Protein AF-A0A1I5A877-F1 (afdb_monomer_lite)

Secondary structure (DSSP, 8-state):
-PPP--EEEEEEEEEEE--BGGGTTTHHHHHHHHHHHHHHT-STT--EEEEEETTTTT---TTSPPPP---EEHHHHHHHS-SSPPPBSS--HHHHHHHHHHHHHHHHHHS-GGGSEEEEEEEEEE-TTSS--HHHHHHHHHHHHHH--EEEEEEE---PPPTHHHHHHH--PPP-----------------------------------PPPPPPPPPP------------------------TT---HHHHHT--GGGEEEEPSSHHHHHHHHHHHHHHHHHHHHSPTTPPPP---HHHHHHH-----S-HHHHHHHHT--

Organism: Pseudonocardia ammonioxydans (NCBI:txid260086)

Radius of gyration: 27.0 Å; chains: 1; bounding box: 81×70×63 Å

pLDDT: mean 75.18, std 24.3, range [30.06, 98.44]

Foldseek 3Di:
DDPQQEAPLAEEEEEEAEQAPLCQQQQVLLLVLVLVLLVLQDDRNRYFYFYHYQCQQPPQDPVRHGDASDTDGSVVVSVPRDPGRHHDHDRALQNRLLSSLVRVVVVQVPDDSHHHGLAYEYEREHALLDDQNVVLLVSVVCCCVVPVYHYAYAHEDSPDPPVQVVVVVVPPPDDDDDDDDDDDDDDDDDDDDDDDDDDDDDDDDDDDDDDDDDDDDDDDDDDDDDDDDDDDDDDDDDDPVDDPPDPPDSCVSSVHDPLRYAYAANDSQLSSLLSVQVSVQVVQSSVDHRPDDGGGRDPVSNVSNNDYDPDDVVVVVVVVPDD

Structure (mmCIF, N/CA/C/O backbone):
data_AF-A0A1I5A877-F1
#
_entry.id   AF-A0A1I5A877-F1
#
loop_
_atom_site.group_PDB
_atom_site.id
_atom_site.type_symbol
_atom_site.label_atom_id
_atom_site.label_alt_id
_atom_site.label_comp_id
_atom_site.label_asym_id
_atom_site.label_entity_id
_atom_site.label_seq_id
_atom_site.pdbx_PDB_ins_code
_atom_site.Cartn_x
_atom_site.Cartn_y
_atom_site.Cartn_z
_atom_site.occupancy
_atom_site.B_iso_or_equiv
_atom_site.auth_seq_id
_atom_site.auth_comp_id
_atom_site.auth_asym_id
_atom_site.auth_atom_id
_atom_site.pdbx_PDB_model_num
ATOM 1 N N . MET A 1 1 ? -6.669 -6.722 31.819 1.00 50.94 1 MET A N 1
ATOM 2 C CA . MET A 1 1 ? -6.408 -5.760 30.731 1.00 50.94 1 MET A CA 1
ATOM 3 C C . MET A 1 1 ? -7.739 -5.559 30.026 1.00 50.94 1 MET A C 1
ATOM 5 O O . MET A 1 1 ? -8.263 -6.531 29.503 1.00 50.94 1 MET A O 1
ATOM 9 N N . MET A 1 2 ? -8.370 -4.392 30.182 1.00 38.09 2 MET A N 1
ATOM 10 C CA . MET A 1 2 ? -9.649 -4.096 29.517 1.00 38.09 2 MET A CA 1
ATOM 11 C C . MET A 1 2 ? -9.409 -4.027 27.999 1.00 38.09 2 MET A C 1
ATOM 13 O O . MET A 1 2 ? -8.355 -3.518 27.607 1.00 38.09 2 MET A O 1
ATOM 17 N N . PRO A 1 3 ? -10.316 -4.549 27.155 1.00 56.97 3 PRO A N 1
ATOM 18 C CA . PRO A 1 3 ? -10.181 -4.426 25.707 1.00 56.97 3 PRO A CA 1
ATOM 19 C C . PRO A 1 3 ? -10.170 -2.938 25.334 1.00 56.97 3 PRO A C 1
ATOM 21 O O . PRO A 1 3 ? -11.034 -2.184 25.783 1.00 56.97 3 PRO A O 1
ATOM 24 N N . ARG A 1 4 ? -9.162 -2.504 24.565 1.00 71.31 4 ARG A N 1
ATOM 25 C CA . ARG A 1 4 ? -9.147 -1.167 23.957 1.00 71.31 4 ARG A CA 1
ATOM 26 C C . ARG A 1 4 ? -10.375 -1.075 23.055 1.00 71.31 4 ARG A C 1
ATOM 28 O O . ARG A 1 4 ? -10.535 -1.906 22.166 1.00 71.31 4 ARG A O 1
ATOM 35 N N . VAL A 1 5 ? -11.273 -0.142 23.350 1.00 69.88 5 VAL A N 1
ATOM 36 C CA . VAL A 1 5 ? -12.500 0.042 22.571 1.00 69.88 5 VAL A CA 1
ATOM 37 C C . VAL A 1 5 ? -12.133 0.909 21.378 1.00 69.88 5 VAL A C 1
ATOM 39 O O . VAL A 1 5 ? -12.073 2.121 21.518 1.00 69.88 5 VAL A O 1
ATOM 42 N N . THR A 1 6 ? -11.822 0.276 20.254 1.00 86.81 6 THR A N 1
ATOM 43 C CA . THR A 1 6 ? -11.705 0.906 18.932 1.00 86.81 6 THR A CA 1
ATOM 44 C C . THR A 1 6 ? -13.078 0.962 18.258 1.00 86.81 6 THR A C 1
ATOM 46 O O . THR A 1 6 ? -14.018 0.307 18.718 1.00 86.81 6 THR A O 1
ATOM 49 N N . SER A 1 7 ? -13.215 1.731 17.175 1.00 89.19 7 SER A N 1
ATOM 50 C CA . SER A 1 7 ? -14.464 1.826 16.412 1.00 89.19 7 SER A CA 1
ATOM 51 C C . SER A 1 7 ? -14.707 0.532 15.616 1.00 89.19 7 SER A C 1
ATOM 53 O O . SER A 1 7 ? -13.987 0.277 14.642 1.00 89.19 7 SER A O 1
ATOM 55 N N . PRO A 1 8 ? -15.687 -0.316 15.988 1.00 88.94 8 PRO A N 1
ATOM 56 C CA . PRO A 1 8 ? -15.830 -1.641 15.391 1.00 88.94 8 PRO A CA 1
ATOM 57 C C . PRO A 1 8 ? -16.184 -1.575 13.902 1.00 88.94 8 PRO A C 1
ATOM 59 O O . PRO A 1 8 ? -17.022 -0.778 13.479 1.00 88.94 8 PRO A O 1
ATOM 62 N N . GLY A 1 9 ? -15.581 -2.449 13.103 1.00 90.75 9 GLY A N 1
ATOM 63 C CA . GLY A 1 9 ? -15.793 -2.552 11.662 1.00 90.75 9 GLY A CA 1
ATOM 64 C C . GLY A 1 9 ? -15.125 -1.451 10.835 1.00 90.75 9 GLY A C 1
ATOM 65 O O . GLY A 1 9 ? -15.372 -1.375 9.630 1.00 90.75 9 GLY A O 1
ATOM 66 N N . THR A 1 10 ? -14.297 -0.599 11.447 1.00 95.00 10 THR A N 1
ATOM 67 C CA . THR A 1 10 ? -13.565 0.460 10.739 1.00 95.00 10 THR A CA 1
ATOM 68 C C . THR A 1 10 ? -12.122 0.055 10.455 1.00 95.00 10 THR A C 1
ATOM 70 O O . THR A 1 10 ? -11.466 -0.625 11.246 1.00 95.00 10 THR A O 1
ATOM 73 N N . ALA A 1 11 ? -11.608 0.486 9.305 1.00 96.69 11 ALA A N 1
ATOM 74 C CA . ALA A 1 11 ? -10.240 0.211 8.894 1.00 96.69 11 ALA A CA 1
ATOM 75 C C . ALA A 1 11 ? -9.568 1.470 8.343 1.00 96.69 11 ALA A C 1
ATOM 77 O O . ALA A 1 11 ? -10.216 2.314 7.726 1.00 96.69 11 ALA A O 1
ATOM 78 N N . LEU A 1 12 ? -8.255 1.554 8.522 1.00 97.56 12 LEU A N 1
ATOM 79 C CA . LEU A 1 12 ? -7.389 2.543 7.898 1.00 97.56 12 LEU A CA 1
ATOM 80 C C . LEU A 1 12 ? -6.427 1.834 6.943 1.00 97.56 12 LEU A C 1
ATOM 82 O O . LEU A 1 12 ? -5.715 0.911 7.340 1.00 97.56 12 LEU A O 1
ATOM 86 N N . LEU A 1 13 ? -6.385 2.287 5.693 1.00 98.12 13 LEU A N 1
ATOM 87 C CA . LEU A 1 13 ? -5.410 1.881 4.688 1.00 98.12 13 LEU A CA 1
ATOM 88 C C . LEU A 1 13 ? -4.407 3.018 4.465 1.00 98.12 13 LEU A C 1
ATOM 90 O O . LEU A 1 13 ? -4.713 4.029 3.832 1.00 98.12 13 LEU A O 1
ATOM 94 N N . ALA A 1 14 ? -3.186 2.837 4.951 1.00 97.75 14 ALA A N 1
ATOM 95 C CA . ALA A 1 14 ? -2.080 3.752 4.711 1.00 97.75 14 ALA A CA 1
ATOM 96 C C . ALA A 1 14 ? -1.202 3.215 3.576 1.00 97.75 14 ALA A C 1
ATOM 98 O O . ALA A 1 14 ? -0.729 2.086 3.634 1.00 97.75 14 ALA A O 1
ATOM 99 N N . VAL A 1 15 ? -0.955 4.010 2.538 1.00 97.31 15 VAL A N 1
ATOM 100 C CA . VAL A 1 15 ? -0.178 3.590 1.366 1.00 97.31 15 VAL A CA 1
ATOM 101 C C . VAL A 1 15 ? 1.017 4.506 1.170 1.00 97.31 15 VAL A C 1
ATOM 103 O O . VAL A 1 15 ? 0.855 5.711 0.977 1.00 97.31 15 VAL A O 1
ATOM 106 N N . HIS A 1 16 ? 2.218 3.930 1.136 1.00 95.56 16 HIS A N 1
ATOM 107 C CA . HIS A 1 16 ? 3.399 4.604 0.617 1.00 95.56 16 HIS A CA 1
ATOM 108 C C . HIS A 1 16 ? 3.703 4.106 -0.792 1.00 95.56 16 HIS A C 1
ATOM 110 O O . HIS A 1 16 ? 3.947 2.917 -0.996 1.00 95.56 16 HIS A O 1
ATOM 116 N N . LEU A 1 17 ? 3.741 5.029 -1.753 1.00 94.75 17 LEU A N 1
ATOM 117 C CA . LEU A 1 17 ? 4.164 4.748 -3.116 1.00 94.75 17 LEU A CA 1
ATOM 118 C C . LEU A 1 17 ? 5.505 5.421 -3.419 1.00 94.75 17 LEU A C 1
ATOM 120 O O . LEU A 1 17 ? 5.575 6.647 -3.573 1.00 94.75 17 LEU A O 1
ATOM 124 N N . ASP A 1 18 ? 6.546 4.603 -3.563 1.00 92.50 18 ASP A N 1
ATOM 125 C CA . ASP A 1 18 ? 7.875 5.036 -3.970 1.00 92.50 18 ASP A CA 1
ATOM 126 C C . ASP A 1 18 ? 7.837 5.607 -5.397 1.00 92.50 18 ASP A C 1
ATOM 128 O O . ASP A 1 18 ? 7.249 5.056 -6.334 1.00 92.50 18 ASP A O 1
ATOM 132 N N . ARG A 1 19 ? 8.473 6.767 -5.550 1.00 91.31 19 ARG A N 1
ATOM 133 C CA . ARG A 1 19 ? 8.590 7.507 -6.808 1.00 91.31 19 ARG A CA 1
ATOM 134 C C . ARG A 1 19 ? 10.040 7.708 -7.222 1.00 91.31 19 ARG A C 1
ATOM 136 O O . ARG A 1 19 ? 10.307 8.580 -8.052 1.00 91.31 19 ARG A O 1
ATOM 143 N N . SER A 1 20 ? 10.954 6.926 -6.664 1.00 89.19 20 SER A N 1
ATOM 144 C CA . SER A 1 20 ? 12.370 6.951 -6.989 1.00 8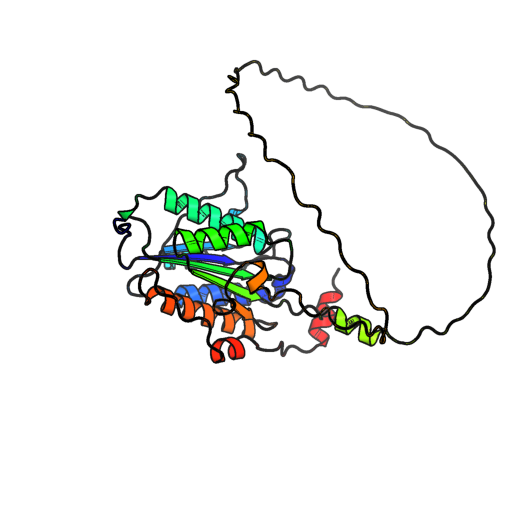9.19 20 SER A CA 1
ATOM 145 C C . SER A 1 20 ? 12.601 6.912 -8.501 1.00 89.19 20 SER A C 1
ATOM 147 O O . SER A 1 20 ? 11.848 6.320 -9.288 1.00 89.19 20 SER A O 1
ATOM 149 N N . SER A 1 21 ? 13.659 7.585 -8.947 1.00 88.44 21 SER A N 1
ATOM 150 C CA . SER A 1 21 ? 14.006 7.673 -10.367 1.00 88.44 21 SER A CA 1
ATOM 151 C C . SER A 1 21 ? 14.266 6.310 -11.019 1.00 88.44 21 SER A C 1
ATOM 153 O O . SER A 1 21 ? 14.017 6.165 -12.220 1.00 88.44 21 SER A O 1
ATOM 155 N N . MET A 1 22 ? 14.632 5.295 -10.233 1.00 86.62 22 MET A N 1
ATOM 156 C CA . MET A 1 22 ? 14.772 3.901 -10.669 1.00 86.62 22 MET A CA 1
ATOM 157 C C . MET A 1 22 ? 13.435 3.288 -11.118 1.00 86.62 22 MET A C 1
ATOM 159 O O . MET A 1 22 ? 13.383 2.550 -12.104 1.00 86.62 22 MET A O 1
ATOM 163 N N . LEU A 1 23 ? 12.326 3.678 -10.484 1.00 91.56 23 LEU A N 1
ATOM 164 C CA . LEU A 1 23 ? 10.975 3.222 -10.822 1.00 91.56 23 LEU A CA 1
ATOM 165 C C . LEU A 1 23 ? 10.328 4.025 -11.954 1.00 91.56 23 LEU A C 1
ATOM 167 O O . LEU A 1 23 ? 9.213 3.702 -12.371 1.00 91.56 23 LEU A O 1
ATOM 171 N N . ARG A 1 24 ? 11.007 5.041 -12.514 1.00 91.81 24 ARG A N 1
ATOM 172 C CA . ARG A 1 24 ? 10.475 5.920 -13.576 1.00 91.81 24 ARG A CA 1
ATOM 173 C C . ARG A 1 24 ? 9.736 5.170 -14.696 1.00 91.81 24 ARG A C 1
ATOM 175 O O . ARG A 1 24 ? 8.661 5.630 -15.086 1.00 91.81 24 ARG A O 1
ATOM 182 N N . PRO A 1 25 ? 10.233 4.033 -15.225 1.00 91.75 25 PRO A N 1
ATOM 183 C CA . PRO A 1 25 ? 9.530 3.315 -16.285 1.00 91.75 25 PRO A CA 1
ATOM 184 C C . PRO A 1 25 ? 8.258 2.585 -15.847 1.00 91.75 25 PRO A C 1
ATOM 186 O O . PRO A 1 25 ? 7.486 2.171 -16.711 1.00 91.75 25 PRO A O 1
ATOM 189 N N . LEU A 1 26 ? 8.087 2.373 -14.543 1.00 94.19 26 LEU A N 1
ATOM 190 C CA . LEU A 1 26 ? 6.989 1.635 -13.924 1.00 94.19 26 LEU A CA 1
ATOM 191 C C . LEU A 1 26 ? 5.948 2.565 -13.291 1.00 94.19 26 LEU A C 1
ATOM 193 O O . LEU A 1 26 ? 4.826 2.130 -13.060 1.00 94.19 26 LEU A O 1
ATOM 197 N N . LEU A 1 27 ? 6.262 3.853 -13.099 1.00 94.31 27 LEU A N 1
ATOM 198 C CA . LEU A 1 27 ? 5.345 4.849 -12.529 1.00 94.31 27 LEU A CA 1
ATOM 199 C C . LEU A 1 27 ? 3.936 4.864 -13.156 1.00 94.31 27 LEU A C 1
ATOM 201 O O . LEU A 1 27 ? 2.973 4.978 -12.398 1.00 94.31 27 LEU A O 1
ATOM 205 N N . PRO A 1 28 ? 3.744 4.730 -14.488 1.00 96.06 28 PRO A N 1
ATOM 206 C CA . PRO A 1 28 ? 2.395 4.652 -15.048 1.00 96.06 28 PRO A CA 1
ATOM 207 C C . PRO A 1 28 ? 1.607 3.429 -14.562 1.00 96.06 28 PRO A C 1
ATOM 209 O O . PRO A 1 28 ? 0.419 3.561 -14.275 1.00 96.06 28 PRO A O 1
ATOM 212 N N . ALA A 1 29 ? 2.267 2.270 -14.450 1.00 96.62 29 ALA A N 1
ATOM 213 C CA . ALA A 1 29 ? 1.657 1.027 -13.982 1.00 96.62 29 ALA A CA 1
ATOM 214 C C . ALA A 1 29 ? 1.383 1.072 -12.477 1.00 96.62 29 ALA A C 1
ATOM 216 O O . ALA A 1 29 ? 0.294 0.716 -12.052 1.00 96.62 29 ALA A O 1
ATOM 217 N N . LEU A 1 30 ? 2.323 1.604 -11.691 1.00 96.62 30 LEU A N 1
ATOM 218 C CA . LEU A 1 30 ? 2.154 1.837 -10.257 1.00 96.62 30 LEU A CA 1
ATOM 219 C C . LEU A 1 30 ? 0.956 2.747 -9.962 1.00 96.62 30 LEU A C 1
ATOM 221 O O . LEU A 1 30 ? 0.120 2.429 -9.124 1.00 96.62 30 LEU A O 1
ATOM 225 N N . ARG A 1 31 ? 0.833 3.861 -10.698 1.00 96.75 31 ARG A N 1
ATOM 226 C CA . ARG A 1 31 ? -0.312 4.772 -10.578 1.00 96.75 31 ARG A CA 1
ATOM 227 C C . ARG A 1 31 ? -1.629 4.075 -10.918 1.00 96.75 31 ARG A C 1
ATOM 229 O O . ARG A 1 31 ? -2.612 4.289 -10.222 1.00 96.75 31 ARG A O 1
ATOM 236 N N . ALA A 1 32 ? -1.658 3.322 -12.021 1.00 97.81 32 ALA A N 1
ATOM 237 C CA . ALA A 1 32 ? -2.855 2.615 -12.467 1.00 97.81 32 ALA A CA 1
ATOM 238 C C . ALA A 1 32 ? -3.263 1.533 -11.458 1.00 97.81 32 ALA A C 1
ATOM 240 O O . ALA A 1 32 ? -4.386 1.562 -10.983 1.00 97.81 32 ALA A O 1
ATOM 241 N N . GLY A 1 33 ? -2.330 0.683 -11.030 1.00 98.00 33 GLY A N 1
ATOM 242 C CA . GLY A 1 33 ? -2.617 -0.360 -10.049 1.00 98.00 33 GLY A CA 1
ATOM 243 C C . GLY A 1 33 ? -3.027 0.191 -8.681 1.00 98.00 33 GLY A C 1
ATOM 244 O O . GLY A 1 33 ? -3.904 -0.381 -8.053 1.00 98.00 33 GLY A O 1
ATOM 245 N N . LEU A 1 34 ? -2.471 1.324 -8.227 1.00 97.81 34 LEU A N 1
ATOM 246 C CA . LEU A 1 34 ? -2.954 1.980 -7.004 1.00 97.81 34 LEU A CA 1
ATOM 247 C C . LEU A 1 34 ? -4.378 2.521 -7.184 1.00 97.81 34 LEU A C 1
ATOM 249 O O . LEU A 1 34 ? -5.198 2.432 -6.279 1.00 97.81 34 LEU A O 1
ATOM 253 N N . ALA A 1 35 ? -4.672 3.093 -8.351 1.00 97.62 35 ALA A N 1
ATOM 254 C CA . ALA A 1 35 ? -6.010 3.556 -8.685 1.00 97.62 35 ALA A CA 1
ATOM 255 C C . ALA A 1 35 ? -7.039 2.414 -8.710 1.00 97.62 35 ALA A C 1
ATOM 257 O O . ALA A 1 35 ? -8.154 2.635 -8.243 1.00 97.62 35 ALA A O 1
ATOM 258 N N . ASP A 1 36 ? -6.661 1.248 -9.233 1.00 98.31 36 ASP A N 1
ATOM 259 C CA . ASP A 1 36 ? -7.506 0.053 -9.295 1.00 98.31 36 ASP A CA 1
ATOM 260 C C . ASP A 1 36 ? -7.674 -0.565 -7.898 1.00 98.31 36 ASP A C 1
ATOM 262 O O . ASP A 1 36 ? -8.797 -0.808 -7.476 1.00 98.31 36 ASP A O 1
ATOM 266 N N . LEU A 1 37 ? -6.589 -0.676 -7.118 1.00 98.06 37 LEU A N 1
ATOM 267 C CA . LEU A 1 37 ? -6.637 -1.112 -5.718 1.00 98.06 37 LEU A CA 1
ATOM 268 C C . LEU A 1 37 ? -7.604 -0.250 -4.908 1.00 98.06 37 LEU A C 1
ATOM 270 O O . LEU A 1 37 ? -8.453 -0.777 -4.202 1.00 98.06 37 LEU A O 1
ATOM 274 N N . LEU A 1 38 ? -7.507 1.080 -5.013 1.00 97.81 38 LEU A N 1
ATOM 275 C CA . LEU A 1 38 ? -8.443 1.972 -4.330 1.00 97.81 38 LEU A CA 1
ATOM 276 C C . LEU A 1 38 ? -9.878 1.802 -4.833 1.00 97.81 38 LEU A C 1
ATOM 278 O O . LEU A 1 38 ? -10.792 2.101 -4.082 1.00 97.81 38 LEU A O 1
ATOM 282 N N . GLU A 1 39 ? -10.120 1.365 -6.064 1.00 97.81 39 GLU A N 1
ATOM 283 C CA . GLU A 1 39 ? -11.482 1.090 -6.530 1.00 97.81 39 GLU A CA 1
ATOM 284 C C . GLU A 1 39 ? -12.034 -0.208 -5.936 1.00 97.81 39 GLU A C 1
ATOM 286 O O . GLU A 1 39 ? -13.145 -0.217 -5.408 1.00 97.81 39 GLU A O 1
ATOM 291 N N . ASP A 1 40 ? -11.215 -1.255 -5.897 1.00 97.56 40 ASP A N 1
ATOM 292 C CA . ASP A 1 40 ? -11.560 -2.556 -5.318 1.00 97.56 40 ASP A CA 1
ATOM 293 C C . ASP A 1 40 ? -11.874 -2.494 -3.815 1.00 97.56 40 ASP A C 1
ATOM 295 O O . ASP A 1 40 ? -12.575 -3.357 -3.287 1.00 97.56 40 ASP A O 1
ATOM 299 N N . GLN A 1 41 ? -11.369 -1.481 -3.101 1.00 97.44 41 GLN A N 1
ATOM 300 C CA . GLN A 1 41 ? -11.640 -1.306 -1.670 1.00 97.44 41 GLN A CA 1
ATOM 301 C C . GLN A 1 41 ? -13.000 -0.658 -1.354 1.00 97.44 41 GLN A C 1
ATOM 303 O O . GLN A 1 41 ? -13.291 -0.410 -0.180 1.00 97.44 41 GLN A O 1
ATOM 308 N N . ALA A 1 42 ? -13.847 -0.402 -2.354 1.00 96.31 42 ALA A N 1
ATOM 309 C CA . ALA A 1 42 ? -15.212 0.074 -2.143 1.00 96.31 42 ALA A CA 1
ATOM 310 C C . ALA A 1 42 ? -16.113 -0.982 -1.465 1.00 96.31 42 ALA A C 1
ATOM 312 O O . ALA A 1 42 ? -15.910 -2.187 -1.603 1.00 96.31 42 ALA A O 1
ATOM 313 N N . GLY A 1 43 ? -17.149 -0.527 -0.752 1.00 92.56 43 GLY A N 1
ATOM 314 C CA . GLY A 1 43 ? -18.178 -1.391 -0.162 1.00 92.56 43 GLY A CA 1
ATOM 315 C C . GLY A 1 43 ? -18.364 -1.195 1.347 1.00 92.56 43 GLY A C 1
ATOM 316 O O . GLY A 1 43 ? -17.879 -0.214 1.909 1.00 92.56 43 GLY A O 1
ATOM 317 N N . PRO A 1 44 ? -19.090 -2.105 2.023 1.00 89.56 44 PRO A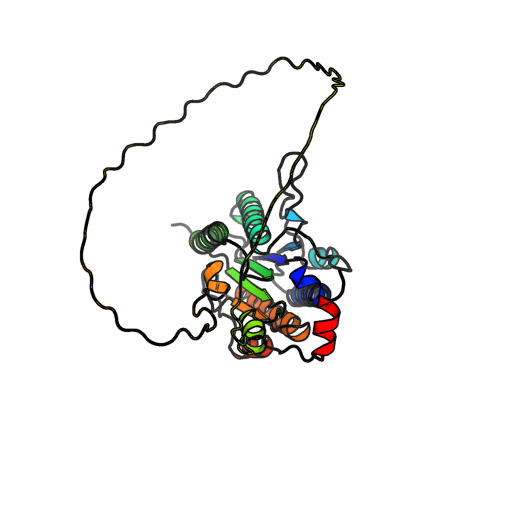 N 1
ATOM 318 C CA . PRO A 1 44 ? -19.303 -2.032 3.467 1.00 89.56 44 PRO A CA 1
ATOM 319 C C . PRO A 1 44 ? -17.979 -1.962 4.238 1.00 89.56 44 PRO A C 1
ATOM 321 O O . PRO A 1 44 ? -17.046 -2.711 3.946 1.00 89.56 44 PRO A O 1
ATOM 324 N N . GLY A 1 45 ? -17.899 -1.051 5.211 1.00 89.69 45 GLY A N 1
ATOM 325 C CA . GLY A 1 45 ? -16.679 -0.820 5.992 1.00 89.69 45 GLY A CA 1
ATOM 326 C C . GLY A 1 45 ? -15.518 -0.261 5.164 1.00 89.69 45 GLY A C 1
ATOM 327 O O . GLY A 1 45 ? -14.376 -0.656 5.400 1.00 89.69 45 GLY A O 1
ATOM 328 N N . GLU A 1 46 ? -15.807 0.548 4.132 1.00 94.88 46 GLU A N 1
ATOM 329 C CA . GLU A 1 46 ? -14.815 1.252 3.301 1.00 94.88 46 GLU A CA 1
ATOM 330 C C . GLU A 1 46 ? -13.736 1.887 4.191 1.00 94.88 46 GLU A C 1
ATOM 332 O O . GLU A 1 46 ? -14.081 2.589 5.146 1.00 94.88 46 GLU A O 1
ATOM 337 N N . PRO A 1 47 ? -12.443 1.625 3.927 1.00 97.00 47 PRO A N 1
ATOM 338 C CA . PRO A 1 47 ? -11.397 2.119 4.798 1.00 97.00 47 PRO A CA 1
ATOM 339 C C . PRO A 1 47 ? -11.230 3.630 4.629 1.00 97.00 47 PRO A C 1
ATOM 341 O O . PRO A 1 47 ? -11.351 4.170 3.523 1.00 97.00 47 PRO A O 1
ATOM 344 N N . GLU A 1 48 ? -10.860 4.304 5.714 1.00 97.69 48 GLU A N 1
ATOM 345 C CA . GLU A 1 48 ? -10.181 5.589 5.595 1.00 97.69 48 GLU A CA 1
ATOM 346 C C . GLU A 1 48 ? -8.840 5.364 4.892 1.00 97.69 48 GLU A C 1
ATOM 348 O O . GLU A 1 48 ? -8.204 4.319 5.053 1.00 97.69 48 GLU A O 1
ATOM 353 N N . VAL A 1 49 ? -8.400 6.325 4.086 1.00 97.56 49 VAL A N 1
ATOM 354 C CA . VAL A 1 49 ? -7.198 6.174 3.268 1.00 97.56 49 VAL A CA 1
ATOM 355 C C . VAL A 1 49 ? -6.238 7.326 3.502 1.00 97.56 49 VAL A C 1
ATOM 357 O O . VAL A 1 49 ? -6.614 8.494 3.422 1.00 97.56 49 VAL A O 1
ATOM 360 N N . VAL A 1 50 ? -4.970 6.979 3.697 1.00 96.25 50 VAL A N 1
ATOM 361 C CA . VAL A 1 50 ? -3.832 7.898 3.613 1.00 96.25 50 VAL A CA 1
ATOM 362 C C . VAL A 1 50 ? -2.967 7.449 2.443 1.00 96.25 50 VAL A C 1
ATOM 364 O O . VAL A 1 50 ? -2.523 6.306 2.408 1.00 96.25 50 VAL A O 1
ATOM 367 N N . VAL A 1 51 ? -2.692 8.337 1.485 1.00 94.50 51 VAL A N 1
ATOM 368 C CA . VAL A 1 51 ? -1.762 8.054 0.380 1.00 94.50 51 VAL A CA 1
ATOM 369 C C . VAL A 1 51 ? -0.592 9.023 0.435 1.00 94.50 51 VAL A C 1
ATOM 371 O O . VAL A 1 51 ? -0.775 10.235 0.367 1.00 94.50 51 VAL A O 1
ATOM 374 N N . ALA A 1 52 ? 0.619 8.480 0.486 1.00 92.00 52 ALA A N 1
ATOM 375 C CA . ALA A 1 52 ? 1.863 9.229 0.456 1.00 92.00 52 ALA A CA 1
ATOM 376 C C . ALA A 1 52 ? 2.683 8.835 -0.773 1.00 92.00 52 ALA A C 1
ATOM 378 O O . ALA A 1 52 ? 3.196 7.718 -0.847 1.00 92.00 52 ALA A O 1
ATOM 379 N N . THR A 1 53 ? 2.854 9.745 -1.738 1.00 86.25 53 THR A N 1
ATOM 380 C CA . THR A 1 53 ? 3.647 9.460 -2.941 1.00 86.25 53 THR A CA 1
ATOM 381 C C . THR A 1 53 ? 4.995 10.181 -2.895 1.00 86.25 53 THR A C 1
ATOM 383 O O . THR A 1 53 ? 5.149 11.299 -3.382 1.00 86.25 53 THR A O 1
ATOM 386 N N . GLY A 1 54 ? 6.005 9.540 -2.303 1.00 68.38 54 GLY A N 1
ATOM 387 C CA . GLY A 1 54 ? 7.396 10.009 -2.265 1.00 68.38 54 GLY A CA 1
ATOM 388 C C . GLY A 1 54 ? 7.643 11.300 -1.476 1.00 68.38 54 GLY A C 1
ATOM 389 O O . GLY A 1 54 ? 8.375 11.244 -0.502 1.00 68.38 54 GLY A O 1
ATOM 390 N N . ASN A 1 55 ? 7.051 12.437 -1.877 1.00 63.34 55 ASN A N 1
ATOM 391 C CA . ASN A 1 55 ? 7.266 13.749 -1.265 1.00 63.34 55 ASN A CA 1
ATOM 392 C C . ASN A 1 55 ? 6.057 14.423 -0.610 1.00 63.34 55 ASN A C 1
ATOM 394 O O . ASN A 1 55 ? 6.215 15.478 0.009 1.00 63.34 55 ASN A O 1
ATOM 398 N N . ASP A 1 56 ? 4.871 13.834 -0.716 1.00 65.94 56 ASP A N 1
ATOM 399 C CA . ASP A 1 56 ? 3.643 14.479 -0.233 1.00 65.94 56 ASP A CA 1
ATOM 400 C C . ASP A 1 56 ? 3.629 14.608 1.300 1.00 65.94 56 ASP A C 1
ATOM 402 O O . ASP A 1 56 ? 3.159 15.610 1.823 1.00 65.94 56 ASP A O 1
ATOM 406 N N . LEU A 1 57 ? 4.264 13.661 2.000 1.00 58.12 57 LEU A N 1
ATOM 407 C CA . LEU A 1 57 ? 4.561 13.737 3.437 1.00 58.12 57 LEU A CA 1
ATOM 408 C C . LEU A 1 57 ? 5.990 14.227 3.732 1.00 58.12 57 LEU A C 1
ATOM 410 O O . LEU A 1 57 ? 6.405 14.255 4.888 1.00 58.12 57 LEU A O 1
ATOM 414 N N . THR A 1 58 ? 6.793 14.559 2.708 1.00 46.69 58 THR A N 1
ATOM 415 C CA . THR A 1 58 ? 8.232 14.825 2.905 1.00 46.69 58 THR A CA 1
ATOM 416 C C . THR A 1 58 ? 8.682 16.252 2.723 1.00 46.69 58 THR A C 1
ATOM 418 O O . THR A 1 58 ? 9.797 16.575 3.147 1.00 46.69 58 THR A O 1
ATOM 421 N N . ARG A 1 59 ? 7.836 17.122 2.164 1.00 53.09 59 ARG A N 1
ATOM 422 C CA . ARG A 1 59 ? 8.069 18.555 2.297 1.00 53.09 59 ARG A CA 1
ATOM 423 C C . ARG A 1 59 ? 7.929 18.891 3.768 1.00 53.09 59 ARG A C 1
ATOM 425 O O . ARG A 1 59 ? 6.822 19.127 4.232 1.00 53.09 59 ARG A O 1
ATOM 432 N N . SER A 1 60 ? 9.049 18.887 4.488 1.00 49.16 60 SER A N 1
ATOM 433 C CA . SER A 1 60 ? 9.120 19.626 5.734 1.00 49.16 60 SER A CA 1
ATOM 434 C C . SER A 1 60 ? 8.595 21.018 5.422 1.00 49.16 60 SER A C 1
ATOM 436 O O . SER A 1 60 ? 9.088 21.690 4.508 1.00 49.16 60 SER A O 1
ATOM 438 N N . LEU A 1 61 ? 7.540 21.403 6.125 1.00 57.94 61 LEU A N 1
ATOM 439 C CA . LEU A 1 61 ? 7.133 22.786 6.213 1.00 57.94 61 LEU A CA 1
ATOM 440 C C . LEU A 1 61 ? 8.341 23.586 6.721 1.00 57.94 61 LEU A C 1
ATOM 442 O O . LEU A 1 61 ? 9.327 23.034 7.218 1.00 57.94 61 LEU A O 1
ATOM 446 N N . SER A 1 62 ? 8.320 24.902 6.546 1.00 58.25 62 SER A N 1
ATOM 447 C CA . SER A 1 62 ? 9.454 25.761 6.914 1.00 58.25 62 SER A CA 1
ATOM 448 C C . SER A 1 62 ? 9.868 25.653 8.390 1.00 58.25 62 SER A C 1
ATOM 450 O O . SER A 1 62 ? 10.970 26.059 8.738 1.00 58.25 62 SER A O 1
ATOM 452 N N . ASP A 1 63 ? 9.002 25.104 9.242 1.00 67.06 63 ASP A N 1
ATOM 453 C CA . ASP A 1 63 ? 9.225 24.826 10.664 1.00 67.06 63 ASP A CA 1
ATOM 454 C C . ASP A 1 63 ? 9.782 23.413 10.952 1.00 67.06 63 ASP A C 1
ATOM 456 O O . ASP A 1 63 ? 9.974 23.049 12.108 1.00 67.06 63 ASP A O 1
ATOM 460 N N . GLY A 1 64 ? 10.052 22.612 9.917 1.00 59.69 64 GLY A N 1
ATOM 461 C CA . GLY A 1 64 ? 10.535 21.237 10.032 1.00 59.69 64 GLY A CA 1
ATOM 462 C C . GLY A 1 64 ? 9.433 20.182 10.154 1.00 59.69 64 GLY A C 1
ATOM 463 O O . GLY A 1 64 ? 9.731 19.004 9.952 1.00 59.69 64 GLY A O 1
ATOM 464 N N . SER A 1 65 ? 8.180 20.578 10.404 1.00 60.38 65 SER A N 1
ATOM 465 C CA . SER A 1 65 ? 7.046 19.658 10.537 1.00 60.38 65 SER A CA 1
ATOM 466 C C . SER A 1 65 ? 6.654 19.038 9.195 1.00 60.38 65 SER A C 1
ATOM 468 O O . SER A 1 65 ? 6.935 19.580 8.126 1.00 60.38 65 SER A O 1
ATOM 470 N N . HIS A 1 66 ? 6.024 17.869 9.226 1.00 57.75 66 HIS A N 1
ATOM 471 C CA . HIS A 1 66 ? 5.522 17.203 8.027 1.00 57.75 66 HIS A CA 1
ATOM 472 C C . HIS A 1 66 ? 4.021 17.468 7.866 1.00 57.75 66 HIS A C 1
ATOM 474 O O . HIS A 1 66 ? 3.331 17.647 8.870 1.00 57.75 66 HIS A O 1
ATOM 480 N N . PRO A 1 67 ? 3.486 17.493 6.630 1.00 68.06 67 PRO A N 1
ATOM 481 C CA . PRO A 1 67 ? 2.048 17.547 6.425 1.00 68.06 67 PRO A CA 1
ATOM 482 C C . PRO A 1 67 ? 1.394 16.367 7.155 1.00 68.06 67 PRO A C 1
ATOM 484 O O . PRO A 1 67 ? 1.906 15.248 7.046 1.00 68.06 67 PRO A O 1
ATOM 487 N N . PRO A 1 68 ? 0.296 16.590 7.894 1.00 74.44 68 PRO A N 1
ATOM 488 C CA . PRO A 1 68 ? -0.373 15.514 8.609 1.00 74.44 68 PRO A CA 1
ATOM 489 C C . PRO A 1 68 ? -0.867 14.446 7.630 1.00 74.44 68 PRO A C 1
ATOM 491 O O . PRO A 1 68 ? -1.342 14.755 6.532 1.00 74.44 68 PRO A O 1
ATOM 494 N N . ALA A 1 69 ? -0.786 13.182 8.043 1.00 83.75 69 ALA A N 1
ATOM 495 C CA . ALA A 1 69 ? -1.376 12.054 7.334 1.00 83.75 69 ALA A CA 1
ATOM 496 C C . ALA A 1 69 ? -2.894 12.029 7.565 1.00 83.75 69 ALA A C 1
ATOM 498 O O . ALA A 1 69 ? -3.406 11.106 8.183 1.00 83.75 69 ALA A O 1
ATOM 499 N N . VAL A 1 70 ? -3.603 13.061 7.093 1.00 90.19 70 VAL A N 1
ATOM 500 C CA . VAL A 1 70 ? -5.049 13.207 7.305 1.00 90.19 70 VAL A CA 1
ATOM 501 C C . VAL A 1 70 ? -5.782 12.110 6.537 1.00 90.19 70 VAL A C 1
ATOM 503 O O . VAL A 1 70 ? -5.750 12.123 5.298 1.00 90.19 70 VAL A O 1
ATOM 506 N N . PRO A 1 71 ? -6.455 11.172 7.222 1.00 94.88 71 PRO A N 1
ATOM 507 C CA . PRO A 1 71 ? -7.191 10.132 6.536 1.00 94.88 71 PRO A CA 1
ATOM 508 C C . PRO A 1 71 ? -8.390 10.739 5.817 1.00 94.88 71 PRO A C 1
ATOM 510 O O . PRO A 1 71 ? -9.047 11.664 6.298 1.00 94.88 71 PRO A O 1
ATOM 513 N N . THR A 1 72 ? -8.654 10.247 4.616 1.00 96.19 72 THR A N 1
ATOM 514 C CA . THR A 1 72 ? -9.751 10.727 3.780 1.00 96.19 72 THR A CA 1
ATOM 515 C C . THR A 1 72 ? -10.563 9.557 3.248 1.00 96.19 72 THR A C 1
ATOM 517 O O . THR A 1 72 ? -10.181 8.397 3.404 1.00 96.19 72 THR A O 1
ATOM 520 N N . SER A 1 73 ? -11.696 9.835 2.604 1.00 96.69 73 SER A N 1
ATOM 521 C CA . SER A 1 73 ? -12.445 8.772 1.938 1.00 96.69 73 SER A CA 1
ATOM 522 C C . SER A 1 73 ? -11.631 8.206 0.776 1.00 96.69 73 SER A C 1
ATOM 524 O O . SER A 1 73 ? -10.905 8.927 0.087 1.00 96.69 73 SER A O 1
ATOM 526 N N . ARG A 1 74 ? -11.783 6.915 0.490 1.00 96.06 74 ARG A N 1
ATOM 527 C CA . ARG A 1 74 ? -11.122 6.268 -0.653 1.00 96.06 74 ARG A CA 1
ATOM 528 C C . ARG A 1 74 ? -11.442 6.974 -1.977 1.00 96.06 74 ARG A C 1
ATOM 530 O O . ARG A 1 74 ? -10.537 7.175 -2.786 1.00 96.06 74 ARG A O 1
ATOM 537 N N . THR A 1 75 ? -12.672 7.462 -2.164 1.00 96.50 75 THR A N 1
ATOM 538 C CA . THR A 1 75 ? -13.040 8.296 -3.329 1.00 96.50 75 THR A CA 1
ATOM 539 C C . THR A 1 75 ? -12.202 9.581 -3.415 1.00 96.50 75 THR A C 1
ATOM 541 O O . THR A 1 75 ? -11.693 9.917 -4.487 1.00 96.50 75 THR A O 1
ATOM 544 N N . ALA A 1 76 ? -12.012 10.290 -2.298 1.00 95.38 76 ALA A N 1
ATOM 545 C CA . ALA A 1 76 ? -11.195 11.501 -2.255 1.00 95.38 76 ALA A CA 1
ATOM 546 C C . ALA A 1 76 ? -9.705 11.198 -2.479 1.00 95.38 76 ALA A C 1
ATOM 548 O O . ALA A 1 76 ? -9.066 11.866 -3.293 1.00 95.38 76 ALA A O 1
ATOM 549 N N . ALA A 1 77 ? -9.168 10.143 -1.857 1.00 94.56 77 ALA A N 1
ATOM 550 C CA . ALA A 1 77 ? -7.799 9.680 -2.092 1.00 94.56 77 ALA A CA 1
ATOM 551 C C . ALA A 1 77 ? -7.566 9.341 -3.575 1.00 94.56 77 ALA A C 1
ATOM 553 O O . ALA A 1 77 ? -6.567 9.747 -4.174 1.00 94.56 77 ALA A O 1
ATOM 554 N N . ARG A 1 78 ? -8.529 8.659 -4.207 1.00 94.81 78 ARG A N 1
ATOM 555 C CA . ARG A 1 78 ? -8.488 8.297 -5.627 1.00 94.81 78 ARG A CA 1
ATOM 556 C C . ARG A 1 78 ? -8.529 9.511 -6.553 1.00 94.81 78 ARG A C 1
ATOM 558 O O . ARG A 1 78 ? -7.853 9.496 -7.589 1.00 94.81 78 ARG A O 1
ATOM 565 N N . ALA A 1 79 ? -9.317 10.527 -6.206 1.00 93.06 79 ALA A N 1
ATOM 566 C CA . ALA A 1 79 ? -9.409 11.788 -6.939 1.00 93.06 79 ALA A CA 1
ATOM 567 C C . ALA A 1 79 ? -8.150 12.657 -6.767 1.00 93.06 79 ALA A C 1
ATOM 569 O O . ALA A 1 79 ? -7.763 13.361 -7.699 1.00 93.06 79 ALA A O 1
ATOM 570 N N . ALA A 1 80 ? -7.488 12.571 -5.610 1.00 90.31 80 ALA A N 1
ATOM 571 C CA . ALA A 1 80 ? -6.251 13.289 -5.313 1.00 90.31 80 ALA A CA 1
ATOM 572 C C . ALA A 1 80 ? -5.017 12.710 -6.028 1.00 90.31 80 ALA A C 1
ATOM 574 O O . ALA A 1 80 ? -3.998 13.397 -6.143 1.00 90.31 80 ALA A O 1
ATOM 575 N N . LEU A 1 81 ? -5.084 11.472 -6.544 1.00 90.00 81 LEU A N 1
ATOM 576 C CA . LEU A 1 81 ? -3.977 10.890 -7.303 1.00 90.00 81 LEU A CA 1
ATOM 577 C C . LEU A 1 81 ? -3.649 11.755 -8.533 1.00 90.00 81 LEU A C 1
ATOM 579 O O . LEU A 1 81 ? -4.510 11.970 -9.393 1.00 90.00 81 LEU A O 1
ATOM 583 N N . PRO A 1 82 ? -2.389 12.193 -8.702 1.00 89.25 82 PRO A N 1
ATOM 584 C CA . PRO A 1 82 ? -2.020 13.007 -9.847 1.00 89.25 82 PRO A CA 1
ATOM 585 C C . PRO A 1 82 ? -2.194 12.205 -11.140 1.00 89.25 82 PRO A C 1
ATOM 587 O O . PRO A 1 82 ? -1.836 11.029 -11.216 1.00 89.25 82 PRO A O 1
ATOM 590 N N . ALA A 1 83 ? -2.655 12.864 -12.208 1.00 90.06 83 ALA A N 1
ATOM 591 C CA . ALA A 1 83 ? -2.830 12.228 -13.518 1.00 90.06 83 ALA A CA 1
ATOM 592 C C . ALA A 1 83 ? -1.541 11.561 -14.041 1.00 90.06 83 ALA A C 1
ATOM 594 O O . ALA A 1 83 ? -1.591 10.588 -14.796 1.00 90.06 83 ALA A O 1
ATOM 595 N N . ARG A 1 84 ? -0.371 12.077 -13.635 1.00 91.50 84 ARG A N 1
ATOM 596 C CA . ARG A 1 84 ? 0.948 11.505 -13.923 1.00 91.50 84 ARG A CA 1
ATOM 597 C C . ARG A 1 84 ? 1.843 11.592 -12.691 1.00 91.50 84 ARG A C 1
ATOM 599 O O . ARG A 1 84 ? 2.093 12.688 -12.191 1.00 91.50 84 ARG A O 1
ATOM 606 N N . LEU A 1 85 ? 2.391 10.456 -12.264 1.00 90.88 85 LEU A N 1
ATOM 607 C CA . LEU A 1 85 ? 3.462 10.425 -11.269 1.00 90.88 85 LEU A CA 1
ATOM 608 C C . LEU A 1 85 ? 4.771 10.866 -11.925 1.00 90.88 85 LEU A C 1
ATOM 610 O O . LEU A 1 85 ? 5.152 10.367 -12.985 1.00 90.88 85 LEU A O 1
ATOM 614 N N . ARG A 1 86 ? 5.462 11.814 -11.292 1.00 90.44 86 ARG A N 1
ATOM 615 C CA . ARG A 1 86 ? 6.812 12.226 -11.694 1.00 90.44 86 ARG A CA 1
ATOM 616 C C . ARG A 1 86 ? 7.836 11.499 -10.839 1.00 90.44 86 ARG A C 1
ATOM 618 O O . ARG A 1 86 ? 7.638 11.397 -9.631 1.00 90.44 86 ARG A O 1
ATOM 625 N N . ALA A 1 87 ? 8.916 11.045 -11.457 1.00 89.94 87 ALA A N 1
ATOM 626 C CA . ALA A 1 87 ? 10.059 10.541 -10.712 1.00 89.94 87 ALA A CA 1
ATOM 627 C C . ALA A 1 87 ? 10.605 11.626 -9.775 1.00 89.94 87 ALA A C 1
ATOM 629 O O . ALA A 1 87 ? 10.561 12.810 -10.119 1.00 89.94 87 ALA A O 1
ATOM 630 N N . LEU A 1 88 ? 11.110 11.209 -8.624 1.00 85.00 88 LEU A N 1
ATOM 631 C CA . LEU A 1 88 ? 11.768 12.055 -7.644 1.00 85.00 88 LEU A CA 1
ATOM 632 C C . LEU A 1 88 ? 13.191 11.541 -7.434 1.00 85.00 88 LEU A C 1
ATOM 634 O O . LEU A 1 88 ? 13.420 10.332 -7.367 1.00 85.00 88 LEU A O 1
ATOM 638 N N . ASP A 1 89 ? 14.128 12.476 -7.341 1.00 77.25 89 ASP A N 1
ATOM 639 C CA . ASP A 1 89 ? 15.471 12.197 -6.853 1.00 77.25 89 ASP A CA 1
ATOM 640 C C . ASP A 1 89 ? 15.430 12.335 -5.328 1.00 77.25 89 ASP A C 1
ATOM 642 O O . ASP A 1 89 ? 14.909 13.328 -4.815 1.00 77.25 89 ASP A O 1
ATOM 646 N N . GLY A 1 90 ? 15.921 11.336 -4.595 1.00 65.31 90 GLY A N 1
ATOM 647 C CA . GLY A 1 90 ? 16.014 11.410 -3.136 1.00 65.31 90 GLY A CA 1
ATOM 648 C C . GLY A 1 90 ? 15.157 10.406 -2.363 1.00 65.31 90 GLY A C 1
ATOM 649 O O . GLY A 1 90 ? 15.757 9.519 -1.762 1.00 65.31 90 GLY A O 1
ATOM 650 N N . PRO A 1 91 ? 13.812 10.528 -2.297 1.00 59.31 91 PRO A N 1
ATOM 651 C CA . PRO A 1 91 ? 13.029 9.688 -1.396 1.00 59.31 91 PRO A CA 1
ATOM 652 C C . PRO A 1 91 ? 13.071 8.235 -1.869 1.00 59.31 91 PRO A C 1
ATOM 654 O O . PRO A 1 91 ? 12.575 7.904 -2.946 1.00 59.31 91 PRO A O 1
ATOM 657 N N . ASP A 1 92 ? 13.694 7.395 -1.050 1.00 78.69 92 ASP A N 1
ATOM 658 C CA . ASP A 1 92 ? 13.640 5.945 -1.148 1.00 78.69 92 ASP A CA 1
ATOM 659 C C . ASP A 1 92 ? 12.430 5.416 -0.362 1.00 78.69 92 ASP A C 1
ATOM 661 O O . ASP A 1 92 ? 11.877 6.089 0.518 1.00 78.69 92 ASP A O 1
ATOM 665 N N . LEU A 1 93 ? 12.033 4.177 -0.661 1.00 89.81 93 LEU A N 1
ATOM 666 C CA . LEU A 1 93 ? 10.985 3.452 0.059 1.00 89.81 93 LEU A CA 1
ATOM 667 C C . LEU A 1 93 ? 11.154 3.534 1.586 1.00 89.81 93 LEU A C 1
ATOM 669 O O . LEU A 1 93 ? 10.176 3.636 2.320 1.00 89.81 93 LEU A O 1
ATOM 673 N N . ARG A 1 94 ? 12.397 3.527 2.075 1.00 90.50 94 ARG A N 1
ATOM 674 C CA . ARG A 1 94 ? 12.733 3.599 3.499 1.00 90.50 94 ARG A CA 1
ATOM 675 C C . ARG A 1 94 ? 12.312 4.922 4.138 1.00 90.50 94 ARG A C 1
ATOM 677 O O . ARG A 1 94 ? 11.598 4.914 5.138 1.00 90.50 94 ARG A O 1
ATOM 684 N N . THR A 1 95 ? 12.768 6.047 3.593 1.00 88.00 95 THR A N 1
ATOM 685 C CA . THR A 1 95 ? 12.474 7.381 4.140 1.00 88.00 95 THR A CA 1
ATOM 686 C C . THR A 1 95 ? 10.974 7.646 4.093 1.00 88.00 95 THR A C 1
ATOM 688 O O . THR A 1 95 ? 10.401 8.194 5.035 1.00 88.00 95 THR A O 1
ATOM 691 N N . GLY A 1 96 ? 10.332 7.217 3.006 1.00 89.75 96 GLY A N 1
ATOM 692 C CA . GLY A 1 96 ? 8.890 7.281 2.846 1.00 89.75 96 GLY A CA 1
ATOM 693 C C . GLY A 1 96 ? 8.121 6.424 3.852 1.00 89.75 96 GLY A C 1
ATOM 694 O O . GLY A 1 96 ? 7.164 6.912 4.450 1.00 89.75 96 GLY A O 1
ATOM 695 N N . ALA A 1 97 ? 8.564 5.186 4.085 1.00 92.44 97 ALA A N 1
ATOM 696 C CA . ALA A 1 97 ? 7.962 4.278 5.058 1.00 92.44 97 ALA A CA 1
ATOM 697 C C . ALA A 1 97 ? 8.073 4.813 6.491 1.00 92.44 97 ALA A C 1
ATOM 699 O O . ALA A 1 97 ? 7.060 4.870 7.179 1.00 92.44 97 ALA A O 1
ATOM 700 N N . ALA A 1 98 ? 9.262 5.256 6.923 1.00 92.00 98 ALA A N 1
ATOM 701 C CA . ALA A 1 98 ? 9.456 5.844 8.254 1.00 92.00 98 ALA A CA 1
ATOM 702 C C . ALA A 1 98 ? 8.462 6.983 8.512 1.00 92.00 98 ALA A C 1
ATOM 704 O O . ALA A 1 98 ? 7.739 6.971 9.501 1.00 92.00 98 ALA A O 1
ATOM 705 N N . ARG A 1 99 ? 8.378 7.928 7.570 1.00 89.56 99 ARG A N 1
ATOM 706 C CA . ARG A 1 99 ? 7.512 9.104 7.697 1.00 89.56 99 ARG A CA 1
ATOM 707 C C . ARG A 1 99 ? 6.033 8.757 7.654 1.00 89.56 99 ARG A C 1
ATOM 709 O O . ARG A 1 99 ? 5.264 9.377 8.374 1.00 89.56 99 ARG A O 1
ATOM 716 N N . LEU A 1 100 ? 5.627 7.798 6.820 1.00 93.12 100 LEU A N 1
ATOM 717 C CA . LEU A 1 100 ? 4.238 7.344 6.806 1.00 93.12 100 LEU A CA 1
ATOM 718 C C . LEU A 1 100 ? 3.859 6.713 8.150 1.00 93.12 100 LEU A C 1
ATOM 720 O O . LEU A 1 100 ? 2.795 7.023 8.674 1.00 93.12 100 LEU A O 1
ATOM 724 N N . LEU A 1 101 ? 4.720 5.853 8.702 1.00 94.50 101 LEU A N 1
ATOM 725 C CA . LEU A 1 101 ? 4.481 5.203 9.992 1.00 94.50 101 LEU A CA 1
ATOM 726 C C . LEU A 1 101 ? 4.388 6.226 11.127 1.00 94.50 101 LEU A C 1
ATOM 728 O O . LEU A 1 101 ? 3.460 6.140 11.925 1.00 94.50 101 LEU A O 1
ATOM 732 N N . ASP A 1 102 ? 5.305 7.197 11.164 1.00 92.38 102 ASP A N 1
ATOM 733 C CA . ASP A 1 102 ? 5.296 8.271 12.162 1.00 92.38 102 ASP A CA 1
ATOM 734 C C . ASP A 1 102 ? 4.023 9.128 12.014 1.00 92.38 102 ASP A C 1
ATOM 736 O O . ASP A 1 102 ? 3.270 9.282 12.968 1.00 92.38 102 ASP A O 1
ATOM 740 N N . ALA A 1 103 ? 3.696 9.585 10.799 1.00 91.69 103 ALA A N 1
ATOM 741 C CA . ALA A 1 103 ? 2.538 10.450 10.565 1.00 91.69 103 ALA A CA 1
ATOM 742 C C . ALA A 1 103 ? 1.190 9.762 10.850 1.00 91.69 103 ALA A C 1
ATOM 744 O O . ALA A 1 103 ? 0.285 10.390 11.395 1.00 91.69 103 ALA A O 1
ATOM 745 N N . VAL A 1 104 ? 1.041 8.481 10.495 1.00 94.69 104 VAL A N 1
ATOM 746 C CA . VAL A 1 104 ? -0.158 7.699 10.841 1.00 94.69 104 VAL A CA 1
ATOM 747 C C . VAL A 1 104 ? -0.207 7.430 12.345 1.00 94.69 104 VAL A C 1
ATOM 749 O O . VAL A 1 104 ? -1.279 7.491 12.938 1.00 94.69 104 VAL A O 1
ATOM 752 N N . GLY A 1 105 ? 0.938 7.155 12.974 1.00 94.81 105 GLY A N 1
ATOM 753 C CA . GLY A 1 105 ? 1.028 6.952 14.418 1.00 94.81 105 GLY A CA 1
ATOM 754 C C . GLY A 1 105 ? 0.597 8.192 15.198 1.00 94.81 105 GLY A C 1
ATOM 755 O O . GLY A 1 105 ? -0.234 8.078 16.096 1.00 94.81 105 GLY A O 1
ATOM 756 N N . ASP A 1 106 ? 1.102 9.364 14.811 1.00 93.00 106 ASP A N 1
ATOM 757 C CA . ASP A 1 106 ? 0.766 10.656 15.417 1.00 93.00 106 ASP A CA 1
ATOM 758 C C . ASP A 1 106 ? -0.722 10.992 15.247 1.00 93.00 106 ASP A C 1
ATOM 760 O O . ASP A 1 106 ? -1.389 11.361 16.214 1.00 93.00 106 ASP A O 1
ATOM 764 N N . GLU A 1 107 ? -1.265 10.800 14.040 1.00 94.12 107 GLU A N 1
ATOM 765 C CA . GLU A 1 107 ? -2.692 10.988 13.755 1.00 94.12 107 GLU A CA 1
ATOM 766 C C . GLU A 1 107 ? -3.567 10.078 14.629 1.00 94.12 107 GLU A C 1
ATOM 768 O O . GLU A 1 107 ? -4.522 10.539 15.250 1.00 94.12 107 GLU A O 1
ATOM 773 N N . LEU A 1 108 ? -3.240 8.786 14.730 1.00 94.88 108 LEU A N 1
ATOM 774 C CA . LEU A 1 108 ? -4.014 7.854 15.551 1.00 94.88 108 LEU A CA 1
ATOM 775 C C . LEU A 1 108 ? -3.862 8.130 17.049 1.00 94.88 108 LEU A C 1
ATOM 777 O O . LEU A 1 108 ? -4.832 7.986 17.792 1.00 94.88 108 LEU A O 1
ATOM 781 N N . ALA A 1 109 ? -2.680 8.550 17.501 1.00 93.81 109 ALA A N 1
ATOM 782 C CA . ALA A 1 109 ? -2.443 8.928 18.891 1.00 93.81 109 ALA A CA 1
ATOM 783 C C . ALA A 1 109 ? -3.241 10.176 19.297 1.00 93.81 109 ALA A C 1
ATOM 785 O O . ALA A 1 109 ? -3.672 10.265 20.448 1.00 93.81 109 ALA A O 1
ATOM 786 N N . ALA A 1 110 ? -3.467 11.103 18.360 1.00 94.12 110 ALA A N 1
ATOM 787 C CA . ALA A 1 110 ? -4.275 12.300 18.571 1.00 94.12 110 ALA A CA 1
ATOM 788 C C . ALA A 1 110 ? -5.787 12.020 18.650 1.00 94.12 110 ALA A C 1
ATOM 790 O O . ALA A 1 110 ? -6.529 12.856 19.166 1.00 94.12 110 ALA A O 1
ATOM 791 N N . ARG A 1 111 ? -6.251 10.859 18.165 1.00 95.00 111 ARG A N 1
ATOM 792 C CA . ARG A 1 111 ? -7.655 10.438 18.269 1.00 95.00 111 ARG A CA 1
ATOM 793 C C . ARG A 1 111 ? -7.969 9.860 19.643 1.00 95.00 111 ARG A C 1
ATOM 795 O O . ARG A 1 111 ? -7.156 9.128 20.228 1.00 95.00 111 ARG A O 1
ATOM 802 N N . ASP A 1 112 ? -9.197 10.108 20.088 1.00 94.75 112 ASP A N 1
ATOM 803 C CA . ASP A 1 112 ? -9.801 9.366 21.188 1.00 94.75 112 ASP A CA 1
ATOM 804 C C . ASP A 1 112 ? -9.826 7.872 20.847 1.00 94.75 112 ASP A C 1
ATOM 806 O O . ASP A 1 112 ? -10.030 7.485 19.697 1.00 94.75 112 ASP A O 1
ATOM 810 N N . GLU A 1 113 ? -9.614 7.011 21.847 1.00 92.31 113 GLU A N 1
ATOM 811 C CA . GLU A 1 113 ? -9.502 5.559 21.632 1.00 92.31 113 GLU A CA 1
ATOM 812 C C . GLU A 1 113 ? -10.721 4.990 20.882 1.00 92.31 113 GLU A C 1
ATOM 814 O O . GLU A 1 113 ? -10.549 4.183 19.971 1.00 92.31 113 GLU A O 1
ATOM 819 N N . ALA A 1 114 ? -11.923 5.483 21.207 1.00 94.44 114 ALA A N 1
ATOM 820 C CA . ALA A 1 114 ? -13.191 5.072 20.599 1.00 94.44 114 ALA A CA 1
ATOM 821 C C . ALA A 1 114 ? -13.314 5.422 19.106 1.00 94.44 114 ALA A C 1
ATOM 823 O O . ALA A 1 114 ? -14.080 4.770 18.401 1.00 94.44 114 ALA A O 1
ATOM 824 N N . ASP A 1 115 ? -12.545 6.403 18.627 1.00 95.25 115 ASP A N 1
ATOM 825 C CA . ASP A 1 115 ? -12.545 6.862 17.234 1.00 95.25 115 ASP A CA 1
ATOM 826 C C . ASP A 1 115 ? -11.392 6.259 16.417 1.00 95.25 115 ASP A C 1
ATOM 828 O O . ASP A 1 115 ? -11.264 6.499 15.211 1.00 95.25 115 ASP A O 1
ATOM 832 N N . ARG A 1 116 ? -10.513 5.478 17.055 1.00 95.44 116 ARG A N 1
ATOM 833 C CA . ARG A 1 116 ? -9.418 4.806 16.353 1.00 95.44 116 ARG A CA 1
ATOM 834 C C . ARG A 1 116 ? -9.957 3.657 15.505 1.00 95.44 116 ARG A C 1
ATOM 836 O O . ARG A 1 116 ? -10.877 2.957 15.942 1.00 95.44 116 ARG A O 1
ATOM 843 N N . PRO A 1 117 ? -9.365 3.427 14.319 1.00 95.62 117 PRO A N 1
ATOM 844 C CA . PRO A 1 117 ? -9.759 2.321 13.475 1.00 95.62 117 PRO A CA 1
ATOM 845 C C . PRO A 1 117 ? -9.493 1.000 14.193 1.00 95.62 117 PRO A C 1
ATOM 847 O O . PRO A 1 117 ? -8.462 0.828 14.845 1.00 95.62 117 PRO A O 1
ATOM 850 N N . GLU A 1 118 ? -10.408 0.049 14.043 1.00 94.94 118 GLU A N 1
ATOM 851 C CA . GLU A 1 118 ? -10.225 -1.300 14.575 1.00 94.94 118 GLU A CA 1
ATOM 852 C C . GLU A 1 118 ? -9.056 -2.022 13.890 1.00 94.94 118 GLU A C 1
ATOM 854 O O . GLU A 1 118 ? -8.364 -2.820 14.528 1.00 94.94 118 GLU A O 1
ATOM 859 N N . ARG A 1 119 ? -8.786 -1.702 12.615 1.00 95.44 119 ARG A N 1
ATOM 860 C CA . ARG A 1 119 ? -7.650 -2.255 11.871 1.00 95.44 119 ARG A CA 1
ATOM 861 C C . ARG A 1 119 ? -6.855 -1.206 11.106 1.00 95.44 119 ARG A C 1
ATOM 863 O O . ARG A 1 119 ? -7.419 -0.337 10.450 1.00 95.44 119 ARG A O 1
ATOM 870 N N . VAL A 1 120 ? -5.532 -1.348 11.113 1.00 97.44 120 VAL A N 1
ATOM 871 C CA . VAL A 1 120 ? -4.614 -0.530 10.311 1.00 97.44 120 VAL A CA 1
ATOM 872 C C . VAL A 1 120 ? -3.828 -1.442 9.380 1.00 97.44 120 VAL A C 1
ATOM 874 O O . VAL A 1 120 ? -3.165 -2.373 9.838 1.00 97.44 120 VAL A O 1
ATOM 877 N N . VAL A 1 121 ? -3.900 -1.170 8.079 1.00 98.00 121 VAL A N 1
ATOM 878 C CA . VAL A 1 121 ? -3.104 -1.845 7.050 1.00 98.00 121 VAL A CA 1
ATOM 879 C C . VAL A 1 121 ? -2.184 -0.822 6.398 1.00 98.00 121 VAL A C 1
ATOM 881 O O . VAL A 1 121 ? -2.648 0.185 5.864 1.00 98.00 121 VAL A O 1
ATOM 884 N N . VAL A 1 122 ? -0.879 -1.077 6.426 1.00 98.19 122 VAL A N 1
ATOM 885 C CA . VAL A 1 122 ? 0.140 -0.233 5.801 1.00 98.19 122 VAL A CA 1
ATOM 886 C C . VAL A 1 122 ? 0.715 -0.956 4.591 1.00 98.19 122 VAL A C 1
ATOM 888 O O . VAL A 1 122 ? 1.367 -1.989 4.724 1.00 98.19 122 VAL A O 1
ATOM 891 N N . LEU A 1 123 ? 0.503 -0.396 3.406 1.00 98.19 123 LEU A N 1
ATOM 892 C CA . LEU A 1 123 ? 1.019 -0.899 2.142 1.00 98.19 123 LEU A CA 1
ATOM 893 C C . LEU A 1 123 ? 2.235 -0.079 1.700 1.00 98.19 123 LEU A C 1
ATOM 895 O O . LEU A 1 123 ? 2.119 1.096 1.350 1.00 98.19 123 LEU A O 1
ATOM 899 N N . LEU A 1 124 ? 3.401 -0.714 1.678 1.00 97.00 124 LEU A N 1
ATOM 900 C CA . LEU A 1 124 ? 4.654 -0.140 1.203 1.00 97.00 124 LEU A CA 1
ATOM 901 C C . LEU A 1 124 ? 4.931 -0.648 -0.216 1.00 97.00 124 LEU A C 1
ATOM 903 O O . LEU A 1 124 ? 5.053 -1.852 -0.427 1.00 97.00 124 LEU A O 1
ATOM 907 N N . VAL A 1 125 ? 5.028 0.252 -1.194 1.00 96.19 125 VAL A N 1
ATOM 908 C CA . VAL A 1 125 ? 5.248 -0.100 -2.606 1.00 96.19 125 VAL A CA 1
ATOM 909 C C . VAL A 1 125 ? 6.507 0.588 -3.108 1.00 96.19 125 VAL A C 1
ATOM 911 O O . VAL A 1 125 ? 6.543 1.815 -3.180 1.00 96.19 125 VAL A O 1
ATOM 914 N N . GLY A 1 126 ? 7.530 -0.173 -3.489 1.00 93.88 126 GLY A N 1
ATOM 915 C CA . GLY A 1 126 ? 8.781 0.400 -3.985 1.00 93.88 126 GLY A CA 1
ATOM 916 C C . GLY A 1 126 ? 9.910 -0.608 -4.116 1.00 93.88 126 GLY A C 1
ATOM 917 O O . GLY A 1 126 ? 9.681 -1.804 -3.996 1.00 93.88 126 GLY A O 1
ATOM 918 N N . GLU A 1 127 ? 11.129 -0.128 -4.357 1.00 90.44 127 GLU A 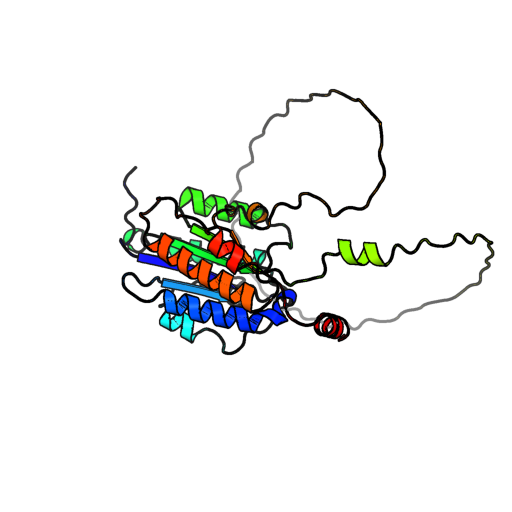N 1
ATOM 919 C CA . GLU A 1 127 ? 12.317 -0.989 -4.407 1.00 90.44 127 GLU A CA 1
ATOM 920 C C . GLU A 1 127 ? 12.939 -1.113 -3.008 1.00 90.44 127 GLU A C 1
ATOM 922 O O . GLU A 1 127 ? 13.447 -0.140 -2.448 1.00 90.44 127 GLU A O 1
ATOM 927 N N . ALA A 1 128 ? 12.916 -2.314 -2.429 1.00 84.88 128 ALA A N 1
ATOM 928 C CA . ALA A 1 128 ? 13.340 -2.538 -1.043 1.00 84.88 128 ALA A CA 1
ATOM 929 C C . ALA A 1 128 ? 14.828 -2.909 -0.879 1.00 84.88 128 ALA A C 1
ATOM 931 O O . ALA A 1 128 ? 15.305 -3.112 0.241 1.00 84.88 128 ALA A O 1
ATOM 932 N N . ALA A 1 129 ? 15.583 -2.993 -1.977 1.00 80.38 129 ALA A N 1
ATOM 933 C CA . ALA A 1 129 ? 16.983 -3.421 -1.964 1.00 80.38 129 ALA A CA 1
ATOM 934 C C . ALA A 1 129 ? 17.977 -2.353 -1.457 1.00 80.38 129 ALA A C 1
ATOM 936 O O . ALA A 1 129 ? 19.138 -2.675 -1.193 1.00 80.38 129 ALA A O 1
ATOM 937 N N . VAL A 1 130 ? 17.555 -1.093 -1.314 1.00 71.69 130 VAL A N 1
ATOM 938 C CA . VAL A 1 130 ? 18.463 0.047 -1.108 1.00 71.69 130 VAL A CA 1
ATOM 939 C C . VAL A 1 130 ? 18.438 0.565 0.335 1.00 71.69 130 VAL A C 1
ATOM 941 O O . VAL A 1 130 ? 17.379 0.753 0.924 1.00 71.69 130 VAL A O 1
ATOM 944 N N . GLY A 1 131 ? 19.628 0.846 0.883 1.00 79.00 131 GLY A N 1
ATOM 945 C CA . GLY A 1 131 ? 19.809 1.570 2.148 1.00 79.00 131 GLY A CA 1
ATOM 946 C C . GLY A 1 131 ? 19.770 0.717 3.424 1.00 79.00 131 GLY A C 1
ATOM 947 O O . GLY A 1 131 ? 19.484 -0.482 3.396 1.00 79.00 131 GLY A O 1
ATOM 948 N N . ASP A 1 132 ? 20.103 1.349 4.552 1.00 85.38 132 ASP A N 1
ATOM 949 C CA . ASP A 1 132 ? 19.981 0.772 5.898 1.00 85.38 132 ASP A CA 1
ATOM 950 C C . ASP A 1 132 ? 18.557 0.966 6.421 1.00 85.38 132 ASP A C 1
ATOM 952 O O . ASP A 1 132 ? 18.122 2.100 6.610 1.00 85.38 132 ASP A O 1
ATOM 956 N N . THR A 1 133 ? 17.846 -0.134 6.643 1.00 90.50 133 THR A N 1
ATOM 957 C CA . THR A 1 133 ? 16.432 -0.190 7.033 1.00 90.50 133 THR A CA 1
ATOM 958 C C . THR A 1 133 ? 16.224 -0.405 8.533 1.00 90.50 133 THR A C 1
ATOM 960 O O . THR A 1 133 ? 15.088 -0.629 8.947 1.00 90.50 133 THR A O 1
ATOM 963 N N . THR A 1 134 ? 17.281 -0.347 9.352 1.00 92.44 134 THR A N 1
ATOM 964 C CA . THR A 1 134 ? 17.230 -0.691 10.784 1.00 92.44 134 THR A CA 1
ATOM 965 C C . THR A 1 134 ? 16.143 0.074 11.539 1.00 92.44 134 THR A C 1
ATOM 967 O O . THR A 1 134 ? 15.283 -0.558 12.149 1.00 92.44 134 THR A O 1
ATOM 970 N N . GLU A 1 135 ? 16.093 1.402 11.412 1.00 91.75 135 GLU A N 1
ATOM 971 C CA . GLU A 1 135 ? 15.073 2.213 12.093 1.00 91.75 135 GLU A CA 1
ATOM 972 C C . GLU A 1 135 ? 13.645 1.910 11.615 1.00 91.75 135 GLU A C 1
ATOM 974 O O . GLU A 1 135 ? 12.702 1.890 12.403 1.00 91.75 135 GLU A O 1
ATOM 979 N N . VAL A 1 136 ? 13.455 1.683 10.310 1.00 94.25 136 VAL A N 1
ATOM 980 C CA . VAL A 1 136 ? 12.129 1.357 9.757 1.00 94.25 136 VAL A CA 1
ATOM 981 C C . VAL A 1 136 ? 11.668 -0.005 10.256 1.00 94.25 136 VAL A C 1
ATOM 983 O O . VAL A 1 136 ? 10.505 -0.168 10.609 1.00 94.25 136 VAL A O 1
ATOM 986 N N . ARG A 1 137 ? 12.584 -0.970 10.339 1.00 95.62 137 ARG A N 1
ATOM 987 C CA . ARG A 1 137 ? 12.311 -2.299 10.883 1.00 95.62 137 ARG A CA 1
ATOM 988 C C . ARG A 1 137 ? 11.917 -2.243 12.356 1.00 95.62 137 ARG A C 1
ATOM 990 O O . ARG A 1 137 ? 10.976 -2.926 12.752 1.00 95.62 137 ARG A O 1
ATOM 997 N N . GLU A 1 138 ? 12.612 -1.442 13.160 1.00 95.81 138 GLU A N 1
ATOM 998 C CA . GLU A 1 138 ? 12.269 -1.240 14.574 1.00 95.81 138 GLU A CA 1
ATOM 999 C C . GLU A 1 138 ? 10.875 -0.624 14.727 1.00 95.81 138 GLU A C 1
ATOM 1001 O O . GLU A 1 138 ? 10.061 -1.145 15.492 1.00 95.81 138 GLU A O 1
ATOM 1006 N N . ARG A 1 139 ? 10.557 0.406 13.929 1.00 96.06 139 ARG A N 1
ATOM 1007 C CA . ARG A 1 139 ? 9.211 0.995 13.869 1.00 96.06 139 ARG A CA 1
ATOM 1008 C C . ARG A 1 139 ? 8.155 -0.042 13.481 1.00 96.06 139 ARG A C 1
ATOM 1010 O O . ARG A 1 139 ? 7.177 -0.190 14.201 1.00 96.06 139 ARG A O 1
ATOM 1017 N N . ILE A 1 140 ? 8.355 -0.790 12.393 1.00 96.12 140 ILE A N 1
ATOM 1018 C CA . ILE A 1 140 ? 7.426 -1.842 11.936 1.00 96.12 140 ILE A CA 1
ATOM 1019 C C . ILE A 1 140 ? 7.180 -2.874 13.040 1.00 96.12 140 ILE A C 1
ATOM 1021 O O . ILE A 1 140 ? 6.029 -3.166 13.358 1.00 96.12 140 ILE A O 1
ATOM 1025 N N . THR A 1 141 ? 8.250 -3.357 13.675 1.00 96.00 141 THR A N 1
ATOM 1026 C CA . THR A 1 141 ? 8.171 -4.336 14.769 1.00 96.00 141 THR A CA 1
ATOM 1027 C C . THR A 1 141 ? 7.368 -3.781 15.944 1.00 96.00 141 THR A C 1
ATOM 1029 O O . THR A 1 141 ? 6.510 -4.472 16.492 1.00 96.00 141 THR A O 1
ATOM 1032 N N . HIS A 1 142 ? 7.609 -2.520 16.315 1.00 95.56 142 HIS A N 1
ATOM 1033 C CA . HIS A 1 142 ? 6.854 -1.854 17.369 1.00 95.56 142 HIS A CA 1
ATOM 1034 C C . HIS A 1 142 ? 5.366 -1.731 17.014 1.00 95.56 142 HIS A C 1
ATOM 1036 O O . HIS A 1 142 ? 4.525 -2.116 17.823 1.00 95.56 142 HIS A O 1
ATOM 1042 N N . GLN A 1 143 ? 5.033 -1.257 15.807 1.00 95.94 143 GLN A N 1
ATOM 1043 C CA . GLN A 1 143 ? 3.641 -1.068 15.383 1.00 95.94 143 GLN A CA 1
ATOM 1044 C C . GLN A 1 143 ? 2.867 -2.395 15.314 1.00 95.94 143 GLN A C 1
ATOM 1046 O O . GLN A 1 143 ? 1.729 -2.485 15.778 1.00 95.94 143 GLN A O 1
ATOM 1051 N N . GLN A 1 144 ? 3.506 -3.457 14.818 1.00 94.81 144 GLN A N 1
ATOM 1052 C CA . GLN A 1 144 ? 2.940 -4.807 14.807 1.00 94.81 144 GLN A CA 1
ATOM 1053 C C . GLN A 1 144 ? 2.704 -5.342 16.226 1.00 94.81 144 GLN A C 1
ATOM 1055 O O . GLN A 1 144 ? 1.621 -5.834 16.528 1.00 94.81 144 GLN A O 1
ATOM 1060 N N . ALA A 1 145 ? 3.687 -5.226 17.121 1.00 93.62 145 ALA A N 1
ATOM 1061 C CA . ALA A 1 145 ? 3.587 -5.791 18.466 1.00 93.62 145 ALA A CA 1
ATOM 1062 C C . ALA A 1 145 ? 2.638 -5.006 19.388 1.00 93.62 145 ALA A C 1
ATOM 1064 O O . ALA A 1 145 ? 1.901 -5.605 20.170 1.00 93.62 145 ALA A O 1
ATOM 1065 N N . ALA A 1 146 ? 2.661 -3.672 19.323 1.00 93.12 146 ALA A N 1
ATOM 1066 C CA . ALA A 1 146 ? 1.918 -2.811 20.243 1.00 93.12 146 ALA A CA 1
ATOM 1067 C C . ALA A 1 146 ? 0.478 -2.526 19.789 1.00 93.12 146 ALA A C 1
ATOM 1069 O O . ALA A 1 146 ? -0.398 -2.312 20.636 1.00 93.12 146 ALA A O 1
ATOM 1070 N N . TYR A 1 147 ? 0.236 -2.516 18.474 1.00 93.00 147 TYR A N 1
ATOM 1071 C CA . TYR A 1 147 ? -1.038 -2.090 17.886 1.00 93.00 147 TYR A CA 1
ATOM 1072 C C . TYR A 1 147 ? -1.600 -3.064 16.847 1.00 93.00 147 TYR A C 1
ATOM 1074 O O . TYR A 1 147 ? -2.656 -2.787 16.289 1.00 93.00 147 TYR A O 1
ATOM 1082 N N . ALA A 1 148 ? -0.931 -4.197 16.596 1.00 95.00 148 ALA A N 1
ATOM 1083 C CA . ALA A 1 148 ? -1.352 -5.192 15.608 1.00 95.00 148 ALA A CA 1
ATOM 1084 C C . ALA A 1 148 ? -1.584 -4.602 14.204 1.00 95.00 148 ALA A C 1
ATOM 1086 O O . ALA A 1 148 ? -2.518 -4.990 13.503 1.00 95.00 148 ALA A O 1
ATOM 1087 N N . TRP A 1 149 ? -0.745 -3.642 13.797 1.00 96.88 149 TRP A N 1
ATOM 1088 C CA . TRP A 1 149 ? -0.780 -3.123 12.429 1.00 96.88 149 TRP A CA 1
ATOM 1089 C C . TRP A 1 149 ? -0.343 -4.199 11.438 1.00 96.88 149 TRP A C 1
ATOM 1091 O O . TRP A 1 149 ? 0.670 -4.867 11.641 1.00 96.88 149 TRP A O 1
ATOM 1101 N N . GLU A 1 150 ? -1.062 -4.314 10.327 1.00 97.81 150 GLU A N 1
ATOM 1102 C CA . GLU A 1 150 ? -0.698 -5.208 9.232 1.00 97.81 150 GLU A CA 1
ATOM 1103 C C . GLU A 1 150 ? 0.199 -4.460 8.250 1.00 97.81 150 GLU A C 1
ATOM 1105 O O . GLU A 1 150 ? -0.242 -3.521 7.590 1.00 97.81 150 GLU A O 1
ATOM 1110 N N . ILE A 1 151 ? 1.465 -4.860 8.144 1.00 97.75 151 ILE A N 1
ATOM 1111 C CA . ILE A 1 151 ? 2.426 -4.222 7.237 1.00 97.75 151 ILE A CA 1
ATOM 1112 C C . ILE A 1 151 ? 2.658 -5.133 6.037 1.00 97.75 151 ILE A C 1
ATOM 1114 O O . ILE A 1 151 ? 3.038 -6.292 6.195 1.00 97.75 151 ILE A O 1
ATOM 1118 N N . VAL A 1 152 ? 2.450 -4.591 4.840 1.00 97.81 152 VAL A N 1
ATOM 1119 C CA . VAL A 1 152 ? 2.530 -5.298 3.561 1.00 97.81 152 VAL A CA 1
ATOM 1120 C C . VAL A 1 152 ? 3.578 -4.635 2.682 1.00 97.81 152 VAL A C 1
ATOM 1122 O O . VAL A 1 152 ? 3.601 -3.410 2.555 1.00 97.81 152 VAL A O 1
ATOM 1125 N N . LEU A 1 153 ? 4.422 -5.440 2.037 1.00 97.44 153 LEU A N 1
ATOM 1126 C CA . LEU A 1 153 ? 5.455 -4.958 1.124 1.00 97.44 153 LEU A CA 1
ATOM 1127 C C . LEU A 1 153 ? 5.225 -5.483 -0.297 1.00 97.44 153 LEU A C 1
ATOM 1129 O O . LEU A 1 153 ? 5.232 -6.689 -0.539 1.00 97.44 153 LEU A O 1
ATOM 1133 N N . VAL A 1 154 ? 5.087 -4.560 -1.246 1.00 97.19 154 VAL A N 1
ATOM 1134 C CA . VAL A 1 154 ? 5.180 -4.827 -2.683 1.00 97.19 154 VAL A CA 1
ATOM 1135 C C . VAL A 1 154 ? 6.565 -4.380 -3.141 1.00 97.19 154 VAL A C 1
ATOM 1137 O O . VAL A 1 154 ? 6.803 -3.192 -3.370 1.00 97.19 154 VAL A O 1
ATOM 1140 N N . ASP A 1 155 ? 7.482 -5.340 -3.243 1.00 95.38 155 ASP A N 1
ATOM 1141 C CA . ASP A 1 155 ? 8.860 -5.105 -3.674 1.00 95.38 155 ASP A CA 1
ATOM 1142 C C . ASP A 1 155 ? 8.938 -5.089 -5.203 1.00 95.38 155 ASP A C 1
ATOM 1144 O O . ASP A 1 155 ? 8.707 -6.096 -5.874 1.00 95.38 155 ASP A O 1
ATOM 1148 N N . VAL A 1 156 ? 9.225 -3.925 -5.772 1.00 93.50 156 VAL A N 1
ATOM 1149 C CA . VAL A 1 156 ? 9.210 -3.699 -7.214 1.00 93.50 156 VAL A CA 1
ATOM 1150 C C . VAL A 1 156 ? 10.612 -3.848 -7.776 1.00 93.50 156 VAL A C 1
ATOM 1152 O O . VAL A 1 156 ? 11.474 -2.992 -7.581 1.00 93.50 156 VAL A O 1
ATOM 1155 N N . THR A 1 157 ? 10.824 -4.899 -8.568 1.00 87.31 157 THR A N 1
ATOM 1156 C CA . THR A 1 157 ? 12.110 -5.098 -9.237 1.00 87.31 157 THR A CA 1
ATOM 1157 C C . THR A 1 157 ? 12.223 -4.179 -10.456 1.00 87.31 157 THR A C 1
ATOM 1159 O O . THR A 1 157 ? 11.527 -4.323 -11.464 1.00 87.31 157 THR A O 1
ATOM 1162 N N . SER A 1 158 ? 13.138 -3.209 -10.405 1.00 73.94 158 SER A N 1
ATOM 1163 C CA . SER A 1 158 ? 13.371 -2.263 -11.509 1.00 73.94 158 SER A CA 1
ATOM 1164 C C . SER A 1 158 ? 14.039 -2.913 -12.737 1.00 73.94 158 SER A C 1
ATOM 1166 O O . SER A 1 158 ? 14.150 -2.295 -13.801 1.00 73.94 158 SER A O 1
ATOM 1168 N N . GLY A 1 159 ? 14.422 -4.193 -12.642 1.00 63.41 159 GLY A N 1
ATOM 1169 C CA . GLY A 1 159 ? 14.976 -4.965 -13.753 1.00 63.41 159 GLY A CA 1
ATOM 1170 C C . GLY A 1 159 ? 16.375 -4.511 -14.168 1.00 63.41 159 GLY A C 1
ATOM 1171 O O . GLY A 1 159 ? 16.790 -4.787 -15.299 1.00 63.41 159 GLY A O 1
ATOM 1172 N N . GLY A 1 160 ? 17.099 -3.822 -13.275 1.00 55.81 160 GLY A N 1
ATOM 1173 C CA . GLY A 1 160 ? 18.541 -3.660 -13.402 1.00 55.81 160 GLY A CA 1
ATOM 1174 C C . GLY A 1 160 ? 19.163 -5.030 -13.659 1.00 55.81 160 GLY A C 1
ATOM 1175 O O . GLY A 1 160 ? 18.792 -6.015 -13.020 1.00 55.81 160 GLY A O 1
ATOM 1176 N N . ILE A 1 161 ? 20.049 -5.123 -14.653 1.00 43.12 161 ILE A N 1
ATOM 1177 C CA . ILE A 1 161 ? 20.794 -6.362 -14.880 1.00 43.12 161 ILE A CA 1
ATOM 1178 C C . ILE A 1 161 ? 21.480 -6.668 -13.545 1.00 43.12 161 ILE A C 1
ATOM 1180 O O . ILE A 1 161 ? 22.225 -5.799 -13.085 1.00 43.12 161 ILE A O 1
ATOM 1184 N N . PRO A 1 162 ? 21.245 -7.832 -12.909 1.00 46.28 162 PRO A N 1
ATOM 1185 C CA . PRO A 1 162 ? 21.999 -8.185 -11.718 1.00 46.28 162 PRO A CA 1
ATOM 1186 C C . PRO A 1 162 ? 23.475 -8.043 -12.081 1.00 46.28 162 PRO A C 1
ATOM 1188 O O . PRO A 1 162 ? 23.925 -8.634 -13.066 1.00 46.28 162 PRO A O 1
ATOM 1191 N N . VAL A 1 163 ? 24.206 -7.190 -11.358 1.00 44.12 163 VAL A N 1
ATOM 1192 C CA . VAL A 1 163 ? 25.587 -6.784 -11.692 1.00 44.12 163 VAL A CA 1
ATOM 1193 C C . VAL A 1 163 ? 26.492 -8.008 -11.919 1.00 44.12 163 VAL A C 1
ATOM 1195 O O . VAL A 1 163 ? 27.399 -7.973 -12.752 1.00 44.12 163 VAL A O 1
ATOM 1198 N N . ALA A 1 164 ? 26.150 -9.139 -11.296 1.00 45.00 164 ALA A N 1
ATOM 1199 C CA . ALA A 1 164 ? 26.755 -10.451 -11.507 1.00 45.00 164 ALA A CA 1
ATOM 1200 C C . ALA A 1 164 ? 26.813 -10.909 -12.984 1.00 45.00 164 ALA A C 1
ATOM 1202 O O . ALA A 1 164 ? 27.772 -11.561 -13.392 1.00 45.00 164 ALA A O 1
ATOM 1203 N N . LYS A 1 165 ? 25.843 -10.541 -13.834 1.00 35.53 165 LYS A N 1
ATOM 1204 C CA . LYS A 1 165 ? 25.773 -11.007 -15.234 1.00 35.53 165 LYS A CA 1
ATOM 1205 C C . LYS A 1 165 ? 26.574 -10.155 -16.224 1.00 35.53 165 LYS A C 1
ATOM 1207 O O . LYS A 1 165 ? 26.848 -10.620 -17.330 1.00 35.53 165 LYS A O 1
ATOM 1212 N N . VAL A 1 166 ? 26.962 -8.932 -15.850 1.00 42.16 166 VAL A N 1
ATOM 1213 C CA . VAL A 1 166 ? 27.806 -8.060 -16.691 1.00 42.16 166 VAL A CA 1
ATOM 1214 C C . VAL A 1 166 ? 29.276 -8.473 -16.588 1.00 42.16 166 VAL A C 1
ATOM 1216 O O . VAL A 1 166 ? 29.947 -8.561 -17.612 1.00 42.16 166 VAL A O 1
ATOM 1219 N N . LEU A 1 167 ? 29.745 -8.846 -15.392 1.00 42.25 167 LEU A N 1
ATOM 1220 C CA . LEU A 1 167 ? 31.118 -9.326 -15.172 1.00 42.25 167 LEU A CA 1
ATOM 1221 C C . LEU A 1 167 ? 31.390 -10.707 -15.796 1.00 42.25 167 LEU A C 1
ATOM 1223 O O . LEU A 1 167 ? 32.500 -10.966 -16.251 1.00 42.25 167 LEU A O 1
ATOM 1227 N N . ALA A 1 168 ? 30.374 -11.567 -15.916 1.00 46.62 168 ALA A N 1
ATOM 1228 C CA . ALA A 1 168 ? 30.515 -12.868 -16.577 1.00 46.62 168 ALA A CA 1
ATOM 1229 C C . ALA A 1 168 ? 30.714 -12.774 -18.108 1.00 46.62 168 ALA A C 1
ATOM 1231 O O . ALA A 1 168 ? 31.183 -13.729 -18.722 1.00 46.62 168 ALA A O 1
ATOM 1232 N N . ARG A 1 169 ? 30.378 -11.638 -18.743 1.00 43.91 169 ARG A N 1
ATOM 1233 C CA . ARG A 1 169 ? 30.582 -11.419 -20.191 1.00 43.91 169 ARG A CA 1
ATOM 1234 C C . ARG A 1 169 ? 31.876 -10.685 -20.536 1.00 43.91 169 ARG A C 1
ATOM 1236 O O . ARG A 1 169 ? 32.321 -10.786 -21.673 1.00 43.91 169 ARG A O 1
ATOM 1243 N N . THR A 1 170 ? 32.482 -9.978 -19.586 1.00 48.56 170 THR A N 1
ATOM 1244 C CA . THR A 1 170 ? 33.785 -9.314 -19.760 1.00 48.56 170 THR A CA 1
ATOM 1245 C C . THR A 1 170 ? 34.970 -10.161 -19.297 1.00 48.56 170 THR A C 1
ATOM 1247 O O . THR A 1 170 ? 36.106 -9.737 -19.472 1.00 48.56 170 THR A O 1
ATOM 1250 N N . GLY A 1 171 ? 34.738 -11.384 -18.803 1.00 42.41 171 GLY A N 1
ATOM 1251 C CA . GLY A 1 171 ? 35.769 -12.386 -18.495 1.00 42.41 171 GLY A CA 1
ATOM 1252 C C . GLY A 1 171 ? 36.485 -12.984 -19.717 1.00 42.41 171 GLY A C 1
ATOM 1253 O O . GLY A 1 171 ? 36.797 -14.172 -19.722 1.00 42.41 171 GLY A O 1
ATOM 1254 N N . GLY A 1 172 ? 36.742 -12.186 -20.757 1.00 41.94 172 GLY A N 1
ATOM 1255 C CA . GLY A 1 172 ? 37.790 -12.489 -21.724 1.00 41.94 172 GLY A CA 1
ATOM 1256 C C . GLY A 1 172 ? 39.134 -12.294 -21.030 1.00 41.94 172 GLY A C 1
ATOM 1257 O O . GLY A 1 172 ? 39.443 -11.191 -20.587 1.00 41.94 172 GLY A O 1
ATOM 1258 N N . ALA A 1 173 ? 39.890 -13.380 -20.877 1.00 39.84 173 ALA A N 1
ATOM 1259 C CA . ALA A 1 173 ? 41.191 -13.392 -20.221 1.00 39.84 173 ALA A CA 1
ATOM 1260 C C . ALA A 1 173 ? 42.102 -12.265 -20.755 1.00 39.84 173 ALA A C 1
ATOM 1262 O O . ALA A 1 173 ? 42.308 -12.189 -21.970 1.00 39.84 173 ALA A O 1
ATOM 1263 N N . PRO A 1 174 ? 42.668 -11.400 -19.894 1.00 39.91 174 PRO A N 1
ATOM 1264 C CA . PRO A 1 174 ? 43.689 -10.467 -20.336 1.00 39.91 174 PRO A CA 1
ATOM 1265 C C . PRO A 1 174 ? 44.945 -1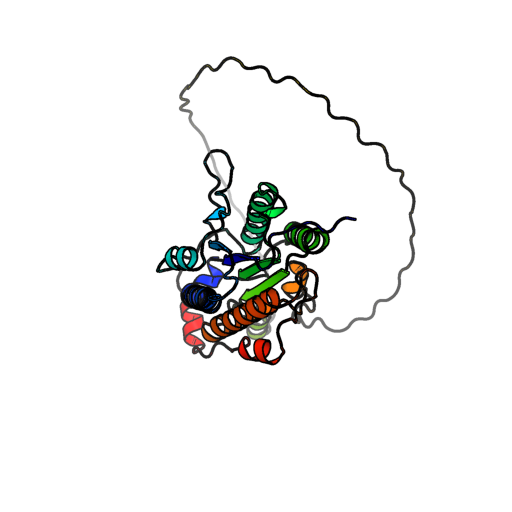1.262 -20.703 1.00 39.91 174 PRO A C 1
ATOM 1267 O O . PRO A 1 174 ? 45.516 -11.967 -19.868 1.00 39.91 174 PRO A O 1
ATOM 1270 N N . ALA A 1 175 ? 45.370 -11.156 -21.963 1.00 39.47 175 ALA A N 1
ATOM 1271 C CA . ALA A 1 175 ? 46.707 -11.559 -22.366 1.00 39.47 175 ALA A CA 1
ATOM 1272 C C . ALA A 1 175 ? 47.707 -10.716 -21.565 1.00 39.47 175 ALA A C 1
ATOM 1274 O O . ALA A 1 175 ? 47.704 -9.487 -21.636 1.00 39.47 175 ALA A O 1
ATOM 1275 N N . ALA A 1 176 ? 48.509 -11.392 -20.749 1.00 40.97 176 ALA A N 1
ATOM 1276 C CA . ALA A 1 176 ? 49.605 -10.785 -20.024 1.00 40.97 176 ALA A CA 1
ATOM 1277 C C . ALA A 1 176 ? 50.650 -10.308 -21.034 1.00 40.97 176 ALA A C 1
ATOM 1279 O O . ALA A 1 176 ? 51.279 -11.135 -21.690 1.00 40.97 176 ALA A O 1
ATOM 1280 N N . ASP A 1 177 ? 50.853 -8.996 -21.123 1.00 39.94 177 ASP A N 1
ATOM 1281 C CA . ASP A 1 177 ? 52.048 -8.447 -21.748 1.00 39.94 177 ASP A CA 1
ATOM 1282 C C . ASP A 1 177 ? 52.769 -7.543 -20.754 1.00 39.94 177 ASP A C 1
ATOM 1284 O O . ASP A 1 177 ? 52.275 -6.511 -20.293 1.00 39.94 177 ASP A O 1
ATOM 1288 N N . ALA A 1 178 ? 53.949 -8.011 -20.372 1.00 41.97 178 ALA A N 1
ATOM 1289 C CA . ALA A 1 178 ? 54.901 -7.313 -19.544 1.00 41.97 178 ALA A CA 1
ATOM 1290 C C . ALA A 1 178 ? 55.900 -6.615 -20.465 1.00 41.97 178 ALA A C 1
ATOM 1292 O O . ALA A 1 178 ? 56.581 -7.306 -21.220 1.00 41.97 178 ALA A O 1
ATOM 1293 N N . ARG A 1 179 ? 56.056 -5.286 -20.345 1.00 37.06 179 ARG A N 1
ATOM 1294 C CA . ARG A 1 179 ? 57.366 -4.606 -20.435 1.00 37.06 179 ARG A CA 1
ATOM 1295 C C . ARG A 1 179 ? 57.307 -3.095 -20.169 1.00 37.06 179 ARG A C 1
ATOM 1297 O O . ARG A 1 179 ? 56.792 -2.321 -20.959 1.00 37.06 179 ARG A O 1
ATOM 1304 N N . SER A 1 180 ? 58.047 -2.749 -19.119 1.00 34.69 180 SER A N 1
ATOM 1305 C CA . SER A 1 180 ? 59.102 -1.730 -19.077 1.00 34.69 180 SER A CA 1
ATOM 1306 C C . SER A 1 180 ? 58.761 -0.253 -18.853 1.00 34.69 180 SER A C 1
ATOM 1308 O O . SER A 1 180 ? 57.984 0.382 -19.553 1.00 34.69 180 SER A O 1
ATOM 1310 N N . ALA A 1 181 ? 59.479 0.265 -17.856 1.00 40.50 181 ALA A N 1
ATOM 1311 C CA . ALA A 1 181 ? 59.545 1.615 -17.328 1.00 40.50 181 ALA A CA 1
ATOM 1312 C C . ALA A 1 181 ? 60.205 2.638 -18.270 1.00 40.50 181 ALA A C 1
ATOM 1314 O O . ALA A 1 181 ? 61.079 2.269 -19.051 1.00 40.50 181 ALA A O 1
ATOM 1315 N N . ALA A 1 182 ? 59.878 3.924 -18.085 1.00 34.25 182 ALA A N 1
ATOM 1316 C CA . ALA A 1 182 ? 60.805 4.966 -17.604 1.00 34.25 182 ALA A CA 1
ATOM 1317 C C . ALA A 1 182 ? 60.126 6.356 -17.590 1.00 34.25 182 ALA A C 1
ATOM 1319 O O . ALA A 1 182 ? 59.479 6.750 -18.555 1.00 34.25 182 ALA A O 1
ATOM 1320 N N . ALA A 1 183 ? 60.302 7.097 -16.491 1.00 37.25 183 ALA A N 1
ATOM 1321 C CA . ALA A 1 183 ? 60.068 8.547 -16.380 1.00 37.25 183 ALA A CA 1
ATOM 1322 C C . ALA A 1 183 ? 61.307 9.324 -16.914 1.00 37.25 183 ALA A C 1
ATOM 1324 O O . ALA A 1 183 ? 62.327 8.667 -17.148 1.00 37.25 183 ALA A O 1
ATOM 1325 N N . PRO A 1 184 ? 61.302 10.673 -17.090 1.00 52.38 184 PRO A N 1
ATOM 1326 C CA . PRO A 1 184 ? 61.334 11.605 -15.948 1.00 52.38 184 PRO A CA 1
ATOM 1327 C C . PRO A 1 184 ? 60.662 12.996 -16.154 1.00 52.38 184 PRO A C 1
ATOM 1329 O O . PRO A 1 184 ? 59.971 13.259 -17.132 1.00 52.38 184 PRO A O 1
ATOM 1332 N N . ALA A 1 185 ? 60.866 13.836 -15.132 1.00 36.53 185 ALA A N 1
ATOM 1333 C CA . ALA A 1 185 ? 60.233 15.087 -14.697 1.00 36.53 185 ALA A CA 1
ATOM 1334 C C . ALA A 1 185 ? 60.535 16.399 -15.464 1.00 36.53 185 ALA A C 1
ATOM 1336 O O . ALA A 1 185 ? 61.565 16.506 -16.118 1.00 36.53 185 ALA A O 1
ATOM 1337 N N . ALA A 1 186 ? 59.693 17.428 -15.223 1.00 33.50 186 ALA A N 1
ATOM 1338 C CA . ALA A 1 186 ? 60.026 18.831 -14.845 1.00 33.50 186 ALA A CA 1
ATOM 1339 C C . ALA A 1 186 ? 58.710 19.656 -14.698 1.00 33.50 186 ALA A C 1
ATOM 1341 O O . ALA A 1 186 ? 57.855 19.558 -15.569 1.00 33.50 186 ALA A O 1
ATOM 1342 N N . ALA A 1 187 ? 58.376 20.245 -13.530 1.00 36.53 187 ALA A N 1
ATOM 1343 C CA . ALA A 1 187 ? 58.667 21.628 -13.061 1.00 36.53 187 ALA A CA 1
ATOM 1344 C C . ALA A 1 187 ? 57.941 22.729 -13.893 1.00 36.53 187 ALA A C 1
ATOM 1346 O O . ALA A 1 187 ? 57.941 22.633 -15.108 1.00 36.53 187 ALA A O 1
ATOM 1347 N N . SER A 1 188 ? 57.333 23.825 -13.409 1.00 37.72 188 SER A N 1
ATOM 1348 C CA . SER A 1 188 ? 57.249 24.546 -12.125 1.00 37.72 188 SER A CA 1
ATOM 1349 C C . SER A 1 188 ? 56.217 25.704 -12.265 1.00 37.72 188 SER A C 1
ATOM 1351 O O . SER A 1 188 ? 55.888 26.075 -13.389 1.00 37.72 188 SER A O 1
ATOM 1353 N N . ALA A 1 189 ? 55.867 26.331 -11.127 1.00 36.12 189 ALA A N 1
ATOM 1354 C CA . ALA A 1 189 ? 55.371 27.712 -10.917 1.00 36.12 189 ALA A CA 1
ATOM 1355 C C . ALA A 1 189 ? 53.883 28.029 -11.185 1.00 36.12 189 ALA A C 1
ATOM 1357 O O . ALA A 1 189 ? 53.280 27.504 -12.106 1.00 36.12 189 ALA A O 1
ATOM 1358 N N . ALA A 1 190 ? 53.212 28.956 -10.496 1.00 34.06 190 ALA A N 1
ATOM 1359 C CA . ALA A 1 190 ? 53.335 29.652 -9.209 1.00 34.06 190 ALA A CA 1
ATOM 1360 C C . ALA A 1 190 ? 52.027 30.475 -9.064 1.00 34.06 190 ALA A C 1
ATOM 1362 O O . ALA A 1 190 ? 51.457 30.902 -10.067 1.00 34.06 190 ALA A O 1
ATOM 1363 N N . ALA A 1 191 ? 51.551 30.691 -7.835 1.00 38.62 191 ALA A N 1
ATOM 1364 C CA . ALA A 1 191 ? 50.447 31.608 -7.491 1.00 38.62 191 ALA A CA 1
ATOM 1365 C C . ALA A 1 191 ? 50.914 33.095 -7.597 1.00 38.62 191 ALA A C 1
ATOM 1367 O O . ALA A 1 191 ? 52.118 33.286 -7.796 1.00 38.62 191 ALA A O 1
ATOM 1368 N N . PRO A 1 192 ? 50.074 34.158 -7.441 1.00 53.91 192 PRO A N 1
ATOM 1369 C CA . PRO A 1 192 ? 49.359 34.451 -6.186 1.00 53.91 192 PRO A CA 1
ATOM 1370 C C . PRO A 1 192 ? 48.002 35.206 -6.308 1.00 53.91 192 PRO A C 1
ATOM 1372 O O . PRO A 1 192 ? 47.429 35.388 -7.376 1.00 53.91 192 PRO A O 1
ATOM 1375 N N . ALA A 1 193 ? 47.512 35.574 -5.120 1.00 37.53 193 ALA A N 1
ATOM 1376 C CA . ALA A 1 193 ? 46.203 36.034 -4.663 1.00 37.53 193 ALA A CA 1
ATOM 1377 C C . ALA A 1 193 ? 45.769 37.486 -4.974 1.00 37.53 193 ALA A C 1
ATOM 1379 O O . ALA A 1 193 ? 46.598 38.330 -5.299 1.00 37.53 193 ALA A O 1
ATOM 1380 N N . ALA A 1 194 ? 44.473 37.746 -4.713 1.00 37.03 194 ALA A N 1
ATOM 1381 C CA . ALA A 1 194 ? 43.830 38.909 -4.045 1.00 37.03 194 ALA A CA 1
ATOM 1382 C C . ALA A 1 194 ? 42.446 39.169 -4.694 1.00 37.03 194 ALA A C 1
ATOM 1384 O O . ALA A 1 194 ? 42.310 39.022 -5.898 1.00 37.03 194 ALA A O 1
ATOM 1385 N N . GLY A 1 195 ? 41.357 39.546 -4.025 1.00 35.06 195 GLY A N 1
ATOM 1386 C CA . GLY A 1 195 ? 41.105 39.892 -2.635 1.00 35.06 195 GLY A CA 1
ATOM 1387 C C . GLY A 1 195 ? 39.600 40.164 -2.429 1.00 35.06 195 GLY A C 1
ATOM 1388 O O . GLY A 1 195 ? 38.891 40.576 -3.340 1.00 35.06 195 GLY A O 1
ATOM 1389 N N . THR A 1 196 ? 39.153 39.848 -1.216 1.00 36.09 196 THR A N 1
ATOM 1390 C CA . THR A 1 196 ? 38.127 40.486 -0.367 1.00 36.09 196 THR A CA 1
ATOM 1391 C C . THR A 1 196 ? 37.142 41.516 -0.944 1.00 36.09 196 THR A C 1
ATOM 1393 O O . THR A 1 196 ? 37.527 42.612 -1.342 1.00 36.09 196 THR A O 1
ATOM 1396 N N . GLY A 1 197 ? 35.850 41.231 -0.738 1.00 35.09 197 GLY A N 1
ATOM 1397 C CA . GLY A 1 197 ? 34.768 42.212 -0.602 1.00 35.09 197 GLY A CA 1
ATOM 1398 C C . GLY A 1 197 ? 33.754 41.733 0.442 1.00 35.09 197 GLY A C 1
ATOM 1399 O O . GLY A 1 197 ? 32.915 40.887 0.148 1.00 35.09 197 GLY A O 1
ATOM 1400 N N . ALA A 1 198 ? 33.888 42.231 1.672 1.00 36.09 198 ALA A N 1
ATOM 1401 C CA . ALA A 1 198 ? 32.988 41.980 2.792 1.00 36.09 198 ALA A CA 1
ATOM 1402 C C . ALA A 1 198 ? 31.807 42.963 2.747 1.00 36.09 198 ALA A C 1
ATOM 1404 O O . ALA A 1 198 ? 32.015 44.156 2.530 1.00 36.09 198 ALA A O 1
ATOM 1405 N N . VAL A 1 199 ? 30.585 42.474 2.973 1.00 49.44 199 VAL A N 1
ATOM 1406 C CA . VAL A 1 199 ? 29.410 43.313 3.237 1.00 49.44 199 VAL A CA 1
ATOM 1407 C C . VAL A 1 199 ? 28.857 42.936 4.604 1.00 49.44 199 VAL A C 1
ATOM 1409 O O . VAL A 1 199 ? 28.447 41.799 4.835 1.00 49.44 199 VAL A O 1
ATOM 1412 N N . ASP A 1 200 ? 28.900 43.922 5.495 1.00 44.84 200 ASP A N 1
ATOM 1413 C CA . ASP A 1 200 ? 28.243 43.959 6.793 1.00 44.84 200 ASP A CA 1
ATOM 1414 C C . ASP A 1 200 ? 26.736 43.717 6.660 1.00 44.84 200 ASP A C 1
ATOM 1416 O O . ASP A 1 200 ? 26.061 44.372 5.870 1.00 44.84 200 ASP A O 1
ATOM 1420 N N . ASN A 1 201 ? 26.184 42.851 7.510 1.00 40.97 201 ASN A N 1
ATOM 1421 C CA . ASN A 1 201 ? 24.786 42.960 7.913 1.00 40.97 201 ASN A CA 1
ATOM 1422 C C . ASN A 1 201 ? 24.645 42.575 9.384 1.00 40.97 201 ASN A C 1
ATOM 1424 O O . ASN A 1 201 ? 24.493 41.416 9.766 1.00 40.97 201 ASN A O 1
ATOM 1428 N N . ARG A 1 202 ? 24.734 43.614 10.213 1.00 39.75 202 ARG A N 1
ATOM 1429 C CA . ARG A 1 202 ? 24.473 43.605 11.646 1.00 39.75 202 ARG A CA 1
ATOM 1430 C C . ARG A 1 202 ? 22.978 43.853 11.838 1.00 39.75 202 ARG A C 1
ATOM 1432 O O . ARG A 1 202 ? 22.538 44.996 11.775 1.00 39.75 202 ARG A O 1
ATOM 1439 N N . ALA A 1 203 ? 22.208 42.791 12.058 1.00 43.91 203 ALA A N 1
ATOM 1440 C CA . ALA A 1 203 ? 20.842 42.894 12.556 1.00 43.91 203 ALA A CA 1
ATOM 1441 C C . ALA A 1 203 ? 20.792 42.369 13.992 1.00 43.91 203 ALA A C 1
ATOM 1443 O O . ALA A 1 203 ? 21.136 41.230 14.296 1.00 43.91 203 ALA A O 1
ATOM 1444 N N . ASP A 1 204 ? 20.426 43.303 14.852 1.00 46.19 204 ASP A N 1
ATOM 1445 C CA . ASP A 1 204 ? 20.220 43.244 16.285 1.00 46.19 204 ASP A CA 1
ATOM 1446 C C . ASP A 1 204 ? 18.956 42.421 16.594 1.00 46.19 204 ASP A C 1
ATOM 1448 O O . ASP A 1 204 ? 17.869 42.777 16.144 1.00 46.19 204 ASP A O 1
ATOM 1452 N N . THR A 1 205 ? 19.068 41.346 17.377 1.00 46.09 205 THR A N 1
ATOM 1453 C CA . THR A 1 205 ? 17.919 40.782 18.103 1.00 46.09 205 THR A CA 1
ATOM 1454 C C . THR A 1 205 ? 18.349 40.372 19.502 1.00 46.09 205 THR A C 1
ATOM 1456 O O . THR A 1 205 ? 18.970 39.331 19.722 1.00 46.09 205 THR A O 1
ATOM 1459 N N . ARG A 1 206 ? 17.996 41.227 20.460 1.00 43.38 206 ARG A N 1
ATOM 1460 C CA . ARG A 1 206 ? 18.012 40.941 21.891 1.00 43.38 206 ARG A CA 1
ATOM 1461 C C . ARG A 1 206 ? 16.871 39.990 22.249 1.00 43.38 206 ARG A C 1
ATOM 1463 O O . ARG A 1 206 ? 15.727 40.252 21.904 1.00 43.38 206 ARG A O 1
ATOM 1470 N N . GLY A 1 207 ? 17.203 39.001 23.075 1.00 35.12 207 GLY A N 1
ATOM 1471 C CA . GLY A 1 207 ? 16.436 38.668 24.275 1.00 35.12 207 GLY A CA 1
ATOM 1472 C C . GLY A 1 207 ? 15.214 37.762 24.122 1.00 35.12 207 GLY A C 1
ATOM 1473 O O . GLY A 1 207 ? 14.126 38.233 23.831 1.00 35.12 207 GLY A O 1
ATOM 1474 N N . ALA A 1 208 ? 15.364 36.503 24.532 1.00 38.22 208 ALA A N 1
ATOM 1475 C CA . ALA A 1 208 ? 14.409 35.832 25.417 1.00 38.22 208 ALA A CA 1
ATOM 1476 C C . ALA A 1 208 ? 15.096 34.622 26.068 1.00 38.22 208 ALA A C 1
ATOM 1478 O O . ALA A 1 208 ? 15.701 33.791 25.394 1.00 38.22 208 ALA A O 1
ATOM 1479 N N . GLY A 1 209 ? 15.064 34.580 27.399 1.00 39.41 209 GLY A N 1
ATOM 1480 C CA . GLY A 1 209 ? 15.803 33.631 28.222 1.00 39.41 209 GLY A CA 1
ATOM 1481 C C . GLY A 1 209 ? 15.324 32.188 28.084 1.00 39.41 209 GLY A C 1
ATOM 1482 O O . GLY A 1 209 ? 14.136 31.899 28.203 1.00 39.41 209 GLY A O 1
ATOM 1483 N N . SER A 1 210 ? 16.281 31.277 27.924 1.00 38.66 210 SER A N 1
ATOM 1484 C CA . SER A 1 210 ? 16.066 29.842 28.094 1.00 38.66 210 SER A CA 1
ATOM 1485 C C . SER A 1 210 ? 16.420 29.449 29.525 1.00 38.66 210 SER A C 1
ATOM 1487 O O . SER A 1 210 ? 17.569 29.567 29.953 1.00 38.66 210 SER A O 1
ATOM 1489 N N . ARG A 1 211 ? 15.409 29.012 30.283 1.00 43.31 211 ARG A N 1
ATOM 1490 C CA . ARG A 1 211 ? 15.596 28.337 31.569 1.00 43.31 211 ARG A CA 1
ATOM 1491 C C . ARG A 1 211 ? 16.127 26.939 31.282 1.00 43.31 211 ARG A C 1
ATOM 1493 O O . ARG A 1 211 ? 15.448 26.134 30.655 1.00 43.31 211 ARG A O 1
ATOM 1500 N N . SER A 1 212 ? 17.346 26.696 31.742 1.00 40.22 212 SER A N 1
ATOM 1501 C CA . SER A 1 212 ? 17.978 25.384 31.782 1.00 40.22 212 SER A CA 1
ATOM 1502 C C . SER A 1 212 ? 17.214 24.494 32.767 1.00 40.22 212 SER A C 1
ATOM 1504 O O . SER A 1 212 ? 17.131 24.820 33.952 1.00 40.22 212 SER A O 1
ATOM 1506 N N . VAL A 1 213 ? 16.617 23.406 32.276 1.00 48.19 213 VAL A N 1
ATOM 1507 C CA . VAL A 1 213 ? 16.077 22.322 33.104 1.00 48.19 213 VAL A CA 1
ATOM 1508 C C . VAL A 1 213 ? 17.068 21.170 33.022 1.00 48.19 213 VAL A C 1
ATOM 1510 O O . VAL A 1 213 ? 17.416 20.711 31.936 1.00 48.19 213 VAL A O 1
ATOM 1513 N N . ALA A 1 214 ? 17.560 20.776 34.192 1.00 37.56 214 ALA A N 1
ATOM 1514 C CA . ALA A 1 214 ? 18.580 19.764 34.393 1.00 37.56 214 ALA A CA 1
ATOM 1515 C C . ALA A 1 214 ? 18.148 18.389 33.860 1.00 37.56 214 ALA A C 1
ATOM 1517 O O . ALA A 1 214 ? 17.065 17.897 34.177 1.00 37.56 214 ALA A O 1
ATOM 1518 N N . ALA A 1 215 ? 19.034 17.767 33.084 1.00 40.59 215 ALA A N 1
ATOM 1519 C CA . ALA A 1 215 ? 18.971 16.356 32.733 1.00 40.59 215 ALA A CA 1
ATOM 1520 C C . ALA A 1 215 ? 19.514 15.506 33.901 1.00 40.59 215 ALA A C 1
ATOM 1522 O O . ALA A 1 215 ? 20.549 15.872 34.464 1.00 40.59 215 ALA A O 1
ATOM 1523 N N . PRO A 1 216 ? 18.864 14.388 34.273 1.00 58.34 216 PRO A N 1
ATOM 1524 C CA . PRO A 1 216 ? 19.436 13.441 35.220 1.00 58.34 216 PRO A CA 1
ATOM 1525 C C . PRO A 1 216 ? 20.467 12.507 34.563 1.00 58.34 216 PRO A C 1
ATOM 1527 O O . PRO A 1 216 ? 20.331 12.104 33.407 1.00 58.34 216 PRO A O 1
ATOM 1530 N N . GLU A 1 217 ? 21.495 12.186 35.353 1.00 41.91 217 GLU A N 1
ATOM 1531 C CA . GLU A 1 217 ? 22.607 11.267 35.080 1.00 41.91 217 GLU A CA 1
ATOM 1532 C C . GLU A 1 217 ? 22.171 9.882 34.563 1.00 41.91 217 GLU A C 1
ATOM 1534 O O . GLU A 1 217 ? 21.225 9.293 35.096 1.00 41.91 217 GLU A O 1
ATOM 1539 N N . PRO A 1 218 ? 22.917 9.280 33.617 1.00 48.88 218 PRO A N 1
ATOM 1540 C CA . PRO A 1 218 ? 22.829 7.853 33.347 1.00 48.88 218 PRO A CA 1
ATOM 1541 C C . PRO A 1 218 ? 23.653 7.049 34.364 1.00 48.88 218 PRO A C 1
ATOM 1543 O O . PRO A 1 218 ? 24.868 7.208 34.487 1.00 48.88 218 PRO A O 1
ATOM 1546 N N . ALA A 1 219 ? 22.971 6.143 35.065 1.00 45.72 219 ALA A N 1
ATOM 1547 C CA . ALA A 1 219 ? 23.570 5.170 35.967 1.00 45.72 219 ALA A CA 1
ATOM 1548 C C . ALA A 1 219 ? 24.466 4.165 35.222 1.00 45.72 219 ALA A C 1
ATOM 1550 O O . ALA A 1 219 ? 24.126 3.656 34.151 1.00 45.72 219 ALA A O 1
ATOM 1551 N N . ALA A 1 220 ? 25.602 3.876 35.855 1.00 39.28 220 ALA A N 1
ATOM 1552 C CA . ALA A 1 220 ? 26.614 2.913 35.460 1.00 39.28 220 ALA A CA 1
ATOM 1553 C C . ALA A 1 220 ? 26.042 1.510 35.190 1.00 39.28 220 ALA A C 1
ATOM 1555 O O . ALA A 1 220 ? 25.205 1.004 35.940 1.00 39.28 220 ALA A O 1
ATOM 1556 N N . ARG A 1 221 ? 26.552 0.854 34.142 1.00 40.81 221 ARG A N 1
ATOM 1557 C CA . ARG A 1 221 ? 26.461 -0.599 33.976 1.00 40.81 221 ARG A CA 1
ATOM 1558 C C . ARG A 1 221 ? 27.853 -1.187 33.833 1.00 40.81 221 ARG A C 1
ATOM 1560 O O . ARG A 1 221 ? 28.638 -0.762 32.988 1.00 40.81 221 ARG A O 1
ATOM 1567 N N . ASP A 1 222 ? 28.093 -2.154 34.704 1.00 40.75 222 ASP A N 1
ATOM 1568 C CA . ASP A 1 222 ? 29.320 -2.906 34.879 1.00 40.75 222 ASP A CA 1
ATOM 1569 C C . ASP A 1 222 ? 29.690 -3.752 33.661 1.00 40.75 222 ASP A C 1
ATOM 1571 O O . ASP A 1 222 ? 28.849 -4.345 32.980 1.00 40.75 222 ASP A O 1
ATOM 1575 N N . ALA A 1 223 ? 31.000 -3.826 33.447 1.00 38.34 223 ALA A N 1
ATOM 1576 C CA . ALA A 1 223 ? 31.671 -4.716 32.524 1.00 38.34 223 ALA A CA 1
ATOM 1577 C C . ALA A 1 223 ? 31.964 -6.066 33.198 1.00 38.34 223 ALA A C 1
ATOM 1579 O O . ALA A 1 223 ? 32.571 -6.101 34.265 1.00 38.34 223 ALA A O 1
ATOM 1580 N N . ALA A 1 224 ? 31.626 -7.174 32.536 1.00 36.84 224 ALA A N 1
ATOM 1581 C CA . ALA A 1 224 ? 32.273 -8.471 32.737 1.00 36.84 224 ALA A CA 1
ATOM 1582 C C . ALA A 1 224 ? 31.966 -9.408 31.559 1.00 36.84 224 ALA A C 1
ATOM 1584 O O . ALA A 1 224 ? 30.805 -9.570 31.190 1.00 36.84 224 ALA A O 1
ATOM 1585 N N . GLY A 1 225 ? 32.995 -10.064 31.010 1.00 35.34 225 GLY A N 1
ATOM 1586 C CA . GLY A 1 225 ? 32.813 -11.260 30.178 1.00 35.34 225 GLY A CA 1
ATOM 1587 C C . GLY A 1 225 ? 33.712 -11.357 28.951 1.00 35.34 225 GLY A C 1
ATOM 1588 O O . GLY A 1 225 ? 33.229 -11.292 27.827 1.00 35.34 225 GLY A O 1
ATOM 1589 N N . ILE A 1 226 ? 35.013 -11.546 29.173 1.00 36.66 226 ILE A N 1
ATOM 1590 C CA . ILE A 1 226 ? 35.987 -11.955 28.156 1.00 36.66 226 ILE A CA 1
ATOM 1591 C C . ILE A 1 226 ? 35.883 -13.482 28.017 1.00 36.66 226 ILE A C 1
ATOM 1593 O O . ILE A 1 226 ? 35.946 -14.186 29.024 1.00 36.66 226 ILE A O 1
ATOM 1597 N N . GLY A 1 227 ? 35.725 -13.987 26.793 1.00 38.00 227 GLY A N 1
ATOM 1598 C CA . GLY A 1 227 ? 35.722 -15.417 26.479 1.00 38.00 227 GLY A CA 1
ATOM 1599 C C . GLY A 1 227 ? 36.343 -15.667 25.107 1.00 38.00 227 GLY A C 1
ATOM 1600 O O . GLY A 1 227 ? 35.718 -15.419 24.081 1.00 38.00 227 GLY A O 1
ATOM 1601 N N . GLU A 1 228 ? 37.591 -16.127 25.121 1.00 35.06 228 GLU A N 1
ATOM 1602 C CA . GLU A 1 228 ? 38.454 -16.458 23.984 1.00 35.06 228 GLU A CA 1
ATOM 1603 C C . GLU A 1 228 ? 38.509 -17.986 23.791 1.00 35.06 228 GLU A C 1
ATOM 1605 O O . GLU A 1 228 ? 38.714 -18.700 24.770 1.00 35.06 228 GLU A O 1
ATOM 1610 N N . ALA A 1 229 ? 38.322 -18.469 22.552 1.00 35.91 229 ALA A N 1
ATOM 1611 C CA . ALA A 1 229 ? 38.761 -19.758 21.965 1.00 35.91 229 ALA A CA 1
ATOM 1612 C C . ALA A 1 229 ? 37.924 -20.018 20.684 1.00 35.91 229 ALA A C 1
ATOM 1614 O O . ALA A 1 229 ? 36.735 -19.737 20.676 1.00 35.91 229 ALA A O 1
ATOM 1615 N N . ALA A 1 230 ? 38.391 -20.558 19.557 1.00 36.44 230 ALA A N 1
ATOM 1616 C CA . ALA A 1 230 ? 39.655 -21.174 19.185 1.00 36.44 230 ALA A CA 1
ATOM 1617 C C . ALA A 1 230 ? 39.848 -21.082 17.656 1.00 36.44 230 ALA A C 1
ATOM 1619 O O . ALA A 1 230 ? 38.898 -20.979 16.880 1.00 36.44 230 ALA A O 1
ATOM 1620 N N . ALA A 1 231 ? 41.111 -21.164 17.247 1.00 39.22 231 ALA A N 1
ATOM 1621 C CA . ALA A 1 231 ? 41.567 -21.283 15.872 1.00 39.22 231 ALA A CA 1
ATOM 1622 C C . ALA A 1 231 ? 41.313 -22.682 15.282 1.00 39.22 231 ALA A C 1
ATOM 1624 O O . ALA A 1 231 ? 41.427 -23.684 15.986 1.00 39.22 231 ALA A O 1
ATOM 1625 N N . GLY A 1 232 ? 41.125 -22.756 13.959 1.00 33.94 232 GLY A N 1
ATOM 1626 C CA . GLY A 1 232 ? 41.415 -23.978 13.208 1.00 33.94 232 GLY A CA 1
ATOM 1627 C C . GLY A 1 232 ? 40.721 -24.116 11.854 1.00 33.94 232 GLY A C 1
ATOM 1628 O O . GLY A 1 232 ? 39.552 -24.469 11.802 1.00 33.94 232 GLY A O 1
ATOM 1629 N N . ALA A 1 233 ? 41.511 -23.940 10.786 1.00 35.16 233 ALA A N 1
ATOM 1630 C CA . ALA A 1 233 ? 41.584 -24.782 9.577 1.00 35.16 233 ALA A CA 1
ATOM 1631 C C . ALA A 1 233 ? 41.496 -24.016 8.243 1.00 35.16 233 ALA A C 1
ATOM 1633 O O . ALA A 1 233 ? 40.469 -23.477 7.844 1.00 35.16 233 ALA A O 1
ATOM 1634 N N . ARG A 1 234 ? 42.631 -24.033 7.533 1.00 41.09 234 ARG A N 1
ATOM 1635 C CA . ARG A 1 234 ? 42.794 -23.677 6.120 1.00 41.09 234 ARG A CA 1
ATOM 1636 C C . ARG A 1 234 ? 42.487 -24.902 5.255 1.00 41.09 234 ARG A C 1
ATOM 1638 O O . ARG A 1 234 ? 42.941 -25.995 5.580 1.00 41.09 234 ARG A O 1
ATOM 1645 N N . GLY A 1 235 ? 41.849 -24.689 4.108 1.00 33.78 235 GLY A N 1
ATOM 1646 C CA . GLY A 1 235 ? 41.748 -25.670 3.023 1.00 33.78 235 GLY A CA 1
ATOM 1647 C C . GLY A 1 235 ? 40.808 -25.155 1.939 1.00 33.78 235 GLY A C 1
ATOM 1648 O O . GLY A 1 235 ? 39.604 -25.117 2.147 1.00 33.78 235 GLY A O 1
ATOM 1649 N N . GLY A 1 236 ? 41.375 -24.652 0.842 1.00 41.19 236 GLY A N 1
ATOM 1650 C CA . GLY A 1 236 ? 40.674 -23.830 -0.144 1.00 41.19 236 GLY A CA 1
ATOM 1651 C C . GLY A 1 236 ? 39.759 -24.567 -1.118 1.00 41.19 236 GLY A C 1
ATOM 1652 O O . GLY A 1 236 ? 39.707 -25.789 -1.160 1.00 41.19 236 GLY A O 1
ATOM 1653 N N . THR A 1 237 ? 39.076 -23.781 -1.950 1.00 33.28 237 THR A N 1
ATOM 1654 C CA . THR A 1 237 ? 38.659 -24.114 -3.322 1.00 33.28 237 THR A CA 1
ATOM 1655 C C . THR A 1 237 ? 38.255 -22.823 -4.046 1.00 33.28 237 THR A C 1
ATOM 1657 O O . THR A 1 237 ? 37.980 -21.809 -3.412 1.00 33.28 237 THR A O 1
ATOM 1660 N N . GLY A 1 238 ? 38.353 -22.850 -5.376 1.00 32.53 238 GLY A N 1
ATOM 1661 C CA . GLY A 1 238 ? 38.468 -21.705 -6.280 1.00 32.53 238 GLY A CA 1
ATOM 1662 C C . GLY A 1 238 ? 37.484 -20.549 -6.096 1.00 32.53 238 GLY A C 1
ATOM 1663 O O . GLY A 1 238 ? 36.282 -20.730 -5.926 1.00 32.53 238 GLY A O 1
ATOM 1664 N N . THR A 1 239 ? 38.018 -19.339 -6.243 1.00 33.34 239 THR A N 1
ATOM 1665 C CA . THR A 1 239 ? 37.260 -18.092 -6.328 1.00 33.34 239 THR A CA 1
ATOM 1666 C C . THR A 1 239 ? 36.514 -18.031 -7.660 1.00 33.34 239 THR A C 1
ATOM 1668 O O . THR A 1 239 ? 36.979 -17.449 -8.638 1.00 33.34 239 THR A O 1
ATOM 1671 N N . VAL A 1 240 ? 35.339 -18.650 -7.708 1.00 33.75 240 VAL A N 1
ATOM 1672 C CA . VAL A 1 240 ? 34.286 -18.255 -8.641 1.00 33.75 240 VAL A CA 1
ATOM 1673 C C . VAL A 1 240 ? 33.586 -17.075 -7.980 1.00 33.75 240 VAL A C 1
ATOM 1675 O O . VAL A 1 240 ? 33.040 -17.214 -6.888 1.00 33.75 240 VAL A O 1
ATOM 1678 N N . LEU A 1 241 ? 33.637 -15.900 -8.605 1.00 35.69 241 LEU A N 1
ATOM 1679 C CA . LEU A 1 241 ? 32.902 -14.711 -8.167 1.00 35.69 241 LEU A CA 1
ATOM 1680 C C . LEU A 1 241 ? 31.413 -14.925 -8.489 1.00 35.69 241 LEU A C 1
ATOM 1682 O O . LEU A 1 241 ? 30.877 -14.417 -9.471 1.00 35.69 241 LEU A O 1
ATOM 1686 N N . GLY A 1 242 ? 30.790 -15.796 -7.697 1.00 32.38 242 GLY A N 1
ATOM 1687 C CA . GLY A 1 242 ? 29.358 -16.020 -7.665 1.00 32.38 242 GLY A CA 1
ATOM 1688 C C . GLY A 1 242 ? 28.647 -14.827 -7.038 1.00 32.38 242 GLY A C 1
ATOM 1689 O O . GLY A 1 242 ? 29.193 -14.111 -6.200 1.00 32.38 242 GLY A O 1
ATOM 1690 N N . GLU A 1 243 ? 27.418 -14.623 -7.491 1.00 31.05 243 GLU A N 1
ATOM 1691 C CA . GLU A 1 243 ? 26.354 -13.888 -6.813 1.00 31.05 243 GLU A CA 1
ATOM 1692 C C . GLU A 1 243 ? 26.495 -14.030 -5.286 1.00 31.05 243 GLU A C 1
ATOM 1694 O O . GLU A 1 243 ? 26.566 -15.156 -4.802 1.00 31.05 243 GLU A O 1
ATOM 1699 N N . LEU A 1 244 ? 26.599 -12.923 -4.536 1.00 30.06 244 LEU A N 1
ATOM 1700 C CA . LEU A 1 244 ? 26.630 -12.959 -3.067 1.00 30.06 244 LEU A CA 1
ATOM 1701 C C . LEU A 1 244 ? 25.356 -13.674 -2.580 1.00 30.06 244 LEU A C 1
ATOM 1703 O O . LEU A 1 244 ? 24.276 -13.080 -2.654 1.00 30.06 244 LEU A O 1
ATOM 1707 N N . PRO A 1 245 ? 25.437 -14.925 -2.094 1.00 32.91 245 PRO A N 1
ATOM 1708 C CA . PRO A 1 245 ? 24.279 -15.618 -1.567 1.00 32.91 245 PRO A CA 1
ATOM 1709 C C . PRO A 1 245 ? 23.987 -14.991 -0.205 1.00 32.91 245 PRO A C 1
ATOM 1711 O O . PRO A 1 245 ? 24.852 -14.984 0.669 1.00 32.91 245 PRO A O 1
ATOM 1714 N N . GLY A 1 246 ? 22.782 -14.458 -0.013 1.00 40.53 246 GLY A N 1
ATOM 1715 C CA . GLY A 1 246 ? 22.320 -14.095 1.328 1.00 40.53 246 GLY A CA 1
ATOM 1716 C C . GLY A 1 246 ? 22.221 -12.607 1.647 1.00 40.53 246 GLY A C 1
ATOM 1717 O O . GLY A 1 246 ? 22.211 -12.258 2.825 1.00 40.53 246 GLY A O 1
ATOM 1718 N N . ALA A 1 247 ? 22.055 -11.721 0.656 1.00 41.22 247 ALA A N 1
ATOM 1719 C CA . ALA A 1 247 ? 21.318 -10.498 0.970 1.00 41.22 247 ALA A CA 1
ATOM 1720 C C . ALA A 1 247 ? 19.923 -10.933 1.467 1.00 41.22 247 ALA A C 1
ATOM 1722 O O . ALA A 1 247 ? 19.248 -11.672 0.743 1.00 41.22 247 ALA A O 1
ATOM 1723 N N . PRO A 1 248 ? 19.502 -10.564 2.693 1.00 54.25 248 PRO A N 1
ATOM 1724 C CA . PRO A 1 248 ? 18.179 -10.927 3.175 1.00 54.25 248 PRO A CA 1
ATOM 1725 C C . PRO A 1 248 ? 17.152 -10.448 2.151 1.00 54.25 248 PRO A C 1
ATOM 1727 O O . PRO A 1 248 ? 17.237 -9.302 1.696 1.00 54.25 248 PRO A O 1
ATOM 1730 N N . ALA A 1 249 ? 16.221 -11.332 1.772 1.00 74.31 249 ALA A N 1
ATOM 1731 C CA . ALA A 1 249 ? 15.102 -10.973 0.908 1.00 74.31 249 ALA A CA 1
ATOM 1732 C C . ALA A 1 249 ? 14.501 -9.652 1.411 1.00 74.31 249 ALA A C 1
ATOM 1734 O O . ALA A 1 249 ? 14.407 -9.466 2.625 1.00 74.31 249 ALA A O 1
ATOM 1735 N N . ALA A 1 250 ? 14.139 -8.740 0.507 1.00 75.25 250 ALA A N 1
ATOM 1736 C CA . ALA A 1 250 ? 13.610 -7.403 0.803 1.00 75.25 250 ALA A CA 1
ATOM 1737 C C . ALA A 1 250 ? 12.731 -7.330 2.071 1.00 75.25 250 ALA A C 1
ATOM 1739 O O . ALA A 1 250 ? 12.946 -6.478 2.935 1.00 75.25 250 ALA A O 1
ATOM 1740 N N . ALA A 1 251 ? 11.822 -8.299 2.215 1.00 81.38 251 ALA A N 1
ATOM 1741 C CA . ALA A 1 251 ? 11.001 -8.567 3.395 1.00 81.38 251 ALA A CA 1
ATOM 1742 C C . ALA A 1 251 ? 11.766 -8.460 4.733 1.00 81.38 251 ALA A C 1
ATOM 1744 O O . ALA A 1 251 ? 11.449 -7.641 5.595 1.00 81.38 251 ALA A O 1
ATOM 1745 N N . ALA A 1 252 ? 12.838 -9.239 4.886 1.00 86.81 252 ALA A N 1
ATOM 1746 C CA . ALA A 1 252 ? 13.621 -9.333 6.113 1.00 86.81 252 ALA A CA 1
ATOM 1747 C C . ALA A 1 252 ? 14.401 -8.046 6.432 1.00 86.81 252 ALA A C 1
ATOM 1749 O O . ALA A 1 252 ? 14.683 -7.779 7.601 1.00 86.81 252 ALA A O 1
ATOM 1750 N N . ARG A 1 253 ? 14.709 -7.210 5.429 1.00 88.44 253 ARG A N 1
ATOM 1751 C CA . ARG A 1 253 ? 15.339 -5.898 5.658 1.00 88.44 253 ARG A CA 1
ATOM 1752 C C . ARG A 1 253 ? 14.389 -4.956 6.392 1.00 88.44 253 ARG A C 1
ATOM 1754 O O . ARG A 1 253 ? 14.802 -4.301 7.346 1.00 88.44 253 ARG A O 1
ATOM 1761 N N . PHE A 1 254 ? 13.125 -4.924 5.982 1.00 92.38 254 PHE A N 1
ATOM 1762 C CA . PHE A 1 254 ? 12.088 -4.098 6.606 1.00 92.38 254 PHE A CA 1
ATOM 1763 C C . PHE A 1 254 ? 11.446 -4.758 7.837 1.00 92.38 254 PHE A C 1
ATOM 1765 O O . PHE A 1 254 ? 10.6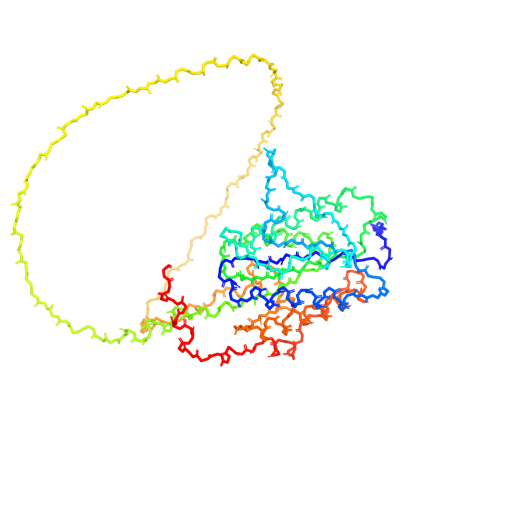80 -4.109 8.536 1.00 92.38 254 PHE A O 1
ATOM 1772 N N . GLY A 1 255 ? 11.743 -6.030 8.124 1.00 94.00 255 GLY A N 1
ATOM 1773 C CA . GLY A 1 255 ? 11.044 -6.790 9.169 1.00 94.00 255 GLY A CA 1
ATOM 1774 C C . GLY A 1 255 ? 9.608 -7.150 8.798 1.00 94.00 255 GLY A C 1
ATOM 1775 O O . GLY A 1 255 ? 8.820 -7.491 9.672 1.00 94.00 255 GLY A O 1
ATOM 1776 N N . VAL A 1 256 ? 9.260 -7.081 7.513 1.00 95.19 256 VAL A N 1
ATOM 1777 C CA . VAL A 1 256 ? 7.957 -7.527 7.025 1.00 95.19 256 VAL A CA 1
ATOM 1778 C C . VAL A 1 256 ? 8.013 -9.049 6.856 1.00 95.19 256 VAL A C 1
ATOM 1780 O O . VAL A 1 256 ? 8.966 -9.555 6.255 1.00 95.19 256 VAL A O 1
ATOM 1783 N N . PRO A 1 257 ? 7.027 -9.811 7.363 1.00 94.12 257 PRO A N 1
ATOM 1784 C CA . PRO A 1 257 ? 6.970 -11.251 7.144 1.00 94.12 257 PRO A CA 1
ATOM 1785 C C . PRO A 1 257 ? 7.002 -11.598 5.651 1.00 94.12 257 PRO A C 1
ATOM 1787 O O . PRO A 1 257 ? 6.380 -10.925 4.827 1.00 94.12 257 PRO A O 1
ATOM 1790 N N . ALA A 1 258 ? 7.672 -12.694 5.285 1.00 93.62 258 ALA A N 1
ATOM 1791 C CA . ALA A 1 258 ? 7.708 -13.153 3.893 1.00 93.62 258 ALA A CA 1
ATOM 1792 C C . ALA A 1 258 ? 6.297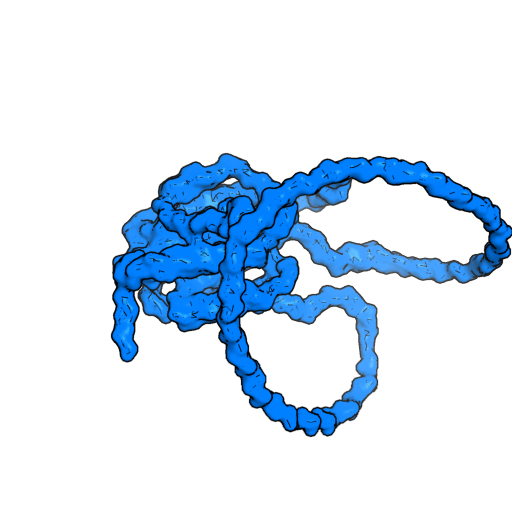 -13.443 3.347 1.00 93.62 258 ALA A C 1
ATOM 1794 O O . ALA A 1 258 ? 6.014 -13.187 2.177 1.00 93.62 258 ALA A O 1
ATOM 1795 N N . THR A 1 259 ? 5.385 -13.908 4.207 1.00 94.88 259 THR A N 1
ATOM 1796 C CA . THR A 1 259 ? 3.965 -14.114 3.890 1.00 94.88 259 THR A CA 1
ATOM 1797 C C . THR A 1 259 ? 3.251 -12.814 3.507 1.00 94.88 259 THR A C 1
ATOM 1799 O O . THR A 1 259 ? 2.385 -12.860 2.644 1.00 94.88 259 THR A O 1
ATOM 1802 N N . ALA A 1 260 ? 3.663 -11.664 4.049 1.00 96.50 260 ALA A N 1
ATOM 1803 C CA . ALA A 1 260 ? 3.129 -10.329 3.753 1.00 96.50 260 ALA A CA 1
ATOM 1804 C C . ALA A 1 260 ? 4.012 -9.524 2.775 1.00 96.50 260 ALA A C 1
ATOM 1806 O O . ALA A 1 260 ? 3.890 -8.305 2.661 1.00 96.50 260 ALA A O 1
ATOM 1807 N N . THR A 1 261 ? 4.914 -10.199 2.055 1.00 96.56 261 THR A N 1
ATOM 1808 C CA . THR A 1 261 ? 5.732 -9.591 0.998 1.00 96.56 261 THR A CA 1
ATOM 1809 C C . THR A 1 261 ? 5.476 -10.268 -0.339 1.00 96.56 261 THR A C 1
ATOM 1811 O O . THR A 1 261 ? 5.512 -11.498 -0.423 1.00 96.56 261 THR A O 1
ATOM 1814 N N . ILE A 1 262 ? 5.285 -9.475 -1.391 1.00 96.12 262 ILE A N 1
ATOM 1815 C CA . ILE A 1 262 ? 5.197 -9.939 -2.776 1.00 96.12 262 ILE A CA 1
ATOM 1816 C C . ILE A 1 262 ? 6.206 -9.185 -3.643 1.00 96.12 262 ILE A C 1
ATOM 1818 O O . ILE A 1 262 ? 6.339 -7.966 -3.543 1.00 96.12 262 ILE A O 1
ATOM 1822 N N . THR A 1 263 ? 6.930 -9.913 -4.491 1.00 95.44 263 THR A N 1
ATOM 1823 C CA . THR A 1 263 ? 7.900 -9.328 -5.420 1.00 95.44 263 THR A CA 1
ATOM 1824 C C . THR A 1 263 ? 7.253 -9.175 -6.790 1.00 95.44 263 THR A C 1
ATOM 1826 O O . THR A 1 263 ? 6.833 -10.154 -7.403 1.00 95.44 263 THR A O 1
ATOM 1829 N N . ALA A 1 264 ? 7.173 -7.943 -7.282 1.00 95.00 264 ALA A N 1
ATOM 1830 C CA . ALA A 1 264 ? 6.699 -7.651 -8.623 1.00 95.00 264 ALA A CA 1
ATOM 1831 C C . ALA A 1 264 ? 7.826 -7.879 -9.636 1.00 95.00 264 ALA A C 1
ATOM 1833 O O . ALA A 1 264 ? 8.917 -7.302 -9.527 1.00 95.00 264 ALA A O 1
ATOM 1834 N N . GLY A 1 265 ? 7.539 -8.692 -10.652 1.00 90.62 265 GLY A N 1
ATOM 1835 C CA . GLY A 1 265 ? 8.419 -8.912 -11.790 1.00 90.62 265 GLY A CA 1
ATOM 1836 C C . GLY A 1 265 ? 8.705 -7.616 -12.562 1.00 90.62 265 GLY A C 1
ATOM 1837 O O . GLY A 1 265 ? 7.948 -6.640 -12.478 1.00 90.62 265 GLY A O 1
ATOM 1838 N N . PRO A 1 266 ? 9.801 -7.579 -13.338 1.00 86.38 266 PRO A N 1
ATOM 1839 C CA . PRO A 1 266 ? 10.234 -6.365 -14.003 1.00 86.38 266 PRO A CA 1
ATOM 1840 C C . PRO A 1 266 ? 9.251 -5.998 -15.118 1.00 86.38 266 PRO A C 1
ATOM 1842 O O . PRO A 1 266 ? 9.260 -6.576 -16.199 1.00 86.38 266 PRO A O 1
ATOM 1845 N N . GLY A 1 267 ? 8.395 -5.004 -14.900 1.00 91.81 267 GLY A N 1
ATOM 1846 C CA . GLY A 1 267 ? 7.478 -4.531 -15.937 1.00 91.81 267 GLY A CA 1
ATOM 1847 C C . GLY A 1 267 ? 6.104 -4.143 -15.421 1.00 91.81 267 GLY A C 1
ATOM 1848 O O . GLY A 1 267 ? 5.771 -4.315 -14.256 1.00 91.81 267 GLY A O 1
ATOM 1849 N N . ALA A 1 268 ? 5.290 -3.599 -16.326 1.00 94.19 268 ALA A N 1
ATOM 1850 C CA . ALA A 1 268 ? 3.945 -3.150 -15.985 1.00 94.19 268 ALA A CA 1
ATOM 1851 C C . ALA A 1 268 ? 3.039 -4.313 -15.554 1.00 94.19 268 ALA A C 1
ATOM 1853 O O . ALA A 1 268 ? 2.321 -4.172 -14.578 1.00 94.19 268 ALA A O 1
ATOM 1854 N N . ALA A 1 269 ? 3.116 -5.461 -16.238 1.00 95.12 269 ALA A N 1
ATOM 1855 C CA . ALA A 1 269 ? 2.282 -6.623 -15.931 1.00 95.12 269 ALA A CA 1
ATOM 1856 C C . ALA A 1 269 ? 2.546 -7.180 -14.522 1.00 95.12 269 ALA A C 1
ATOM 1858 O O . ALA A 1 269 ? 1.597 -7.381 -13.773 1.00 95.12 269 ALA A O 1
ATOM 1859 N N . GLY A 1 270 ? 3.820 -7.348 -14.142 1.00 95.38 270 GLY A N 1
ATOM 1860 C CA . GLY A 1 270 ? 4.192 -7.803 -12.799 1.00 95.38 270 GLY A CA 1
ATOM 1861 C C . GLY A 1 270 ? 3.752 -6.823 -11.710 1.00 95.38 270 GLY A C 1
ATOM 1862 O O . GLY A 1 270 ? 3.172 -7.235 -10.712 1.00 95.38 270 GLY A O 1
ATOM 1863 N N . VAL A 1 271 ? 3.933 -5.515 -11.933 1.00 96.50 271 VAL A N 1
ATOM 1864 C CA . VAL A 1 271 ? 3.457 -4.466 -11.010 1.00 96.50 271 VAL A CA 1
ATOM 1865 C C . VAL A 1 271 ? 1.935 -4.483 -10.858 1.00 96.50 271 VAL A C 1
ATOM 1867 O O . VAL A 1 271 ? 1.437 -4.417 -9.737 1.00 96.50 271 VAL A O 1
ATOM 1870 N N . THR A 1 272 ? 1.191 -4.579 -11.961 1.00 97.44 272 THR A N 1
ATOM 1871 C CA . THR A 1 272 ? -0.275 -4.650 -11.928 1.00 97.44 272 THR A CA 1
ATOM 1872 C C . THR A 1 272 ? -0.748 -5.892 -11.176 1.00 97.44 272 THR A C 1
ATOM 1874 O O . THR A 1 272 ? -1.599 -5.773 -10.302 1.00 97.44 272 THR A O 1
ATOM 1877 N N . ALA A 1 273 ? -0.168 -7.063 -11.453 1.00 97.38 273 ALA A N 1
ATOM 1878 C CA . ALA A 1 273 ? -0.513 -8.300 -10.756 1.00 97.38 273 ALA A CA 1
ATOM 1879 C C . ALA A 1 273 ? -0.176 -8.241 -9.255 1.00 97.38 273 ALA A C 1
ATOM 1881 O O . ALA A 1 273 ? -0.986 -8.656 -8.430 1.00 97.38 273 ALA A O 1
ATOM 1882 N N . ALA A 1 274 ? 0.968 -7.660 -8.885 1.00 97.75 274 ALA A N 1
ATOM 1883 C CA . ALA A 1 274 ? 1.350 -7.494 -7.485 1.00 97.75 274 ALA A CA 1
ATOM 1884 C C . ALA A 1 274 ? 0.414 -6.540 -6.722 1.00 97.75 274 ALA A C 1
ATOM 1886 O O . ALA A 1 274 ? 0.056 -6.818 -5.580 1.00 97.75 274 ALA A O 1
ATOM 1887 N N . LEU A 1 275 ? -0.021 -5.437 -7.343 1.00 98.38 275 LEU A N 1
ATOM 1888 C CA . LEU A 1 275 ? -0.988 -4.515 -6.732 1.00 98.38 275 LEU A CA 1
ATOM 1889 C C . LEU A 1 275 ? -2.397 -5.117 -6.651 1.00 98.38 275 LEU A C 1
ATOM 1891 O O . LEU A 1 275 ? -3.085 -4.887 -5.661 1.00 98.38 275 LEU A O 1
ATOM 1895 N N . ALA A 1 276 ? -2.802 -5.939 -7.621 1.00 98.44 276 ALA A N 1
ATOM 1896 C CA . ALA A 1 276 ? -4.044 -6.706 -7.530 1.00 98.44 276 ALA A CA 1
ATOM 1897 C C . ALA A 1 276 ? -3.999 -7.719 -6.368 1.00 98.44 276 ALA A C 1
ATOM 1899 O O . ALA A 1 276 ? -4.940 -7.805 -5.582 1.00 98.44 276 ALA A O 1
ATOM 1900 N N . ALA A 1 277 ? -2.879 -8.429 -6.191 1.00 98.25 277 ALA A N 1
ATOM 1901 C CA . ALA A 1 277 ? -2.676 -9.306 -5.037 1.00 98.25 277 ALA A CA 1
ATOM 1902 C C . ALA A 1 277 ? -2.681 -8.524 -3.712 1.00 98.25 277 ALA A C 1
ATOM 1904 O O . ALA A 1 277 ? -3.284 -8.965 -2.736 1.00 98.25 277 ALA A O 1
ATOM 1905 N N . ALA A 1 278 ? -2.058 -7.341 -3.670 1.00 98.38 278 ALA A N 1
ATOM 1906 C CA . ALA A 1 278 ? -2.108 -6.461 -2.501 1.00 98.38 278 ALA A CA 1
ATOM 1907 C C . ALA A 1 278 ? -3.543 -6.009 -2.185 1.00 98.38 278 ALA A C 1
ATOM 1909 O O . ALA A 1 278 ? -3.934 -6.016 -1.022 1.00 98.38 278 ALA A O 1
ATOM 1910 N N . SER A 1 279 ? -4.346 -5.687 -3.204 1.00 98.38 279 SER A N 1
ATOM 1911 C CA . SER A 1 279 ? -5.776 -5.386 -3.057 1.00 98.38 279 SER A CA 1
ATOM 1912 C C . SER A 1 279 ? -6.528 -6.554 -2.406 1.00 98.38 279 SER A C 1
ATOM 1914 O O . SER A 1 279 ? -7.206 -6.371 -1.393 1.00 98.38 279 SER A O 1
ATOM 1916 N N . ALA A 1 280 ? -6.314 -7.777 -2.904 1.00 98.25 280 ALA A N 1
ATOM 1917 C CA . ALA A 1 280 ? -6.905 -8.987 -2.336 1.00 98.25 280 ALA A CA 1
ATOM 1918 C C . ALA A 1 280 ? -6.456 -9.241 -0.884 1.00 98.25 280 ALA A C 1
ATOM 1920 O O . ALA A 1 280 ? -7.277 -9.617 -0.045 1.00 98.25 280 ALA A O 1
ATOM 1921 N N . PHE A 1 281 ? -5.183 -8.990 -0.559 1.00 98.00 281 PHE A N 1
ATOM 1922 C CA . PHE A 1 281 ? -4.683 -9.056 0.815 1.00 98.00 281 PHE A CA 1
ATOM 1923 C C . PHE A 1 281 ? -5.395 -8.048 1.725 1.00 98.00 281 PHE A C 1
ATOM 1925 O O . PHE A 1 281 ? -5.839 -8.422 2.807 1.00 98.00 281 PHE A O 1
ATOM 1932 N N . VAL A 1 282 ? -5.554 -6.787 1.299 1.00 97.75 282 VAL A N 1
ATOM 1933 C CA . VAL A 1 282 ? -6.263 -5.762 2.090 1.00 97.75 282 VAL A CA 1
ATOM 1934 C C . VAL A 1 282 ? -7.711 -6.188 2.345 1.00 97.75 282 VAL A C 1
ATOM 1936 O O . VAL A 1 282 ? -8.197 -6.055 3.468 1.00 97.75 282 VAL A O 1
ATOM 1939 N N . THR A 1 283 ? -8.386 -6.771 1.352 1.00 97.44 283 THR A N 1
ATOM 1940 C CA . THR A 1 283 ? -9.734 -7.330 1.527 1.00 97.44 283 THR A CA 1
ATOM 1941 C C . THR A 1 283 ? -9.756 -8.454 2.569 1.00 97.44 283 THR A C 1
ATOM 1943 O O . THR A 1 283 ? -10.613 -8.438 3.452 1.00 97.44 283 THR A O 1
ATOM 1946 N N . ARG A 1 284 ? -8.796 -9.395 2.530 1.00 97.38 284 ARG A N 1
ATOM 1947 C CA . ARG A 1 284 ? -8.663 -10.454 3.553 1.00 97.38 284 ARG A CA 1
ATOM 1948 C C . ARG A 1 284 ? -8.399 -9.870 4.940 1.00 97.38 284 ARG A C 1
ATOM 1950 O O . ARG A 1 284 ? -9.050 -10.269 5.901 1.00 97.38 284 ARG A O 1
ATOM 1957 N N . ALA A 1 285 ? -7.503 -8.889 5.040 1.00 96.25 285 ALA A N 1
ATOM 1958 C CA . ALA A 1 285 ? -7.188 -8.213 6.293 1.00 96.25 285 ALA A CA 1
ATOM 1959 C C . ALA A 1 285 ? -8.422 -7.525 6.888 1.00 96.25 285 ALA A C 1
ATOM 1961 O O . ALA A 1 285 ? -8.688 -7.653 8.076 1.00 96.25 285 ALA A O 1
ATOM 1962 N N . ARG A 1 286 ? -9.231 -6.845 6.077 1.00 95.00 286 ARG A N 1
ATOM 1963 C CA . ARG A 1 286 ? -10.466 -6.200 6.552 1.00 95.00 286 ARG A CA 1
ATOM 1964 C C . ARG A 1 286 ? -11.532 -7.196 7.015 1.00 95.00 286 ARG A C 1
ATOM 1966 O O . ARG A 1 286 ? -12.333 -6.854 7.875 1.00 95.00 286 ARG A O 1
ATOM 1973 N N . ALA A 1 287 ? -11.552 -8.403 6.452 1.00 94.81 287 ALA A N 1
ATOM 1974 C CA . ALA A 1 287 ? -12.508 -9.446 6.822 1.00 94.81 287 ALA A CA 1
ATOM 1975 C C . ALA A 1 287 ? -12.092 -10.255 8.066 1.00 94.81 287 ALA A C 1
ATOM 1977 O O . ALA A 1 287 ? -12.950 -10.831 8.736 1.00 94.81 287 ALA A O 1
ATOM 1978 N N . ALA A 1 288 ? -10.792 -10.329 8.363 1.00 94.56 288 ALA A N 1
ATOM 1979 C CA . ALA A 1 288 ? -10.272 -11.038 9.528 1.00 94.56 288 ALA A CA 1
ATOM 1980 C C . ALA A 1 288 ? -10.538 -10.267 10.830 1.00 94.56 288 ALA A C 1
ATOM 1982 O O . ALA A 1 288 ? -10.603 -9.036 10.839 1.00 94.56 288 ALA A O 1
ATOM 1983 N N . ARG A 1 289 ? -10.663 -10.991 11.949 1.00 89.94 289 ARG A N 1
ATOM 1984 C CA . ARG A 1 289 ? -10.924 -10.368 13.253 1.00 89.94 289 ARG A CA 1
ATOM 1985 C C . ARG A 1 289 ? -9.723 -9.540 13.728 1.00 89.94 289 ARG A C 1
ATOM 1987 O O . ARG A 1 289 ? -8.591 -9.785 13.294 1.00 89.94 289 ARG A O 1
ATOM 1994 N N . PRO A 1 290 ? -9.932 -8.596 14.660 1.00 85.38 290 PRO A N 1
ATOM 1995 C CA . PRO A 1 290 ? -8.829 -7.892 15.304 1.00 85.38 290 PRO A CA 1
ATOM 1996 C C . PRO A 1 290 ? -7.851 -8.882 15.927 1.00 85.38 290 PRO A C 1
ATOM 1998 O O . PRO A 1 290 ? -8.268 -9.841 16.580 1.00 85.38 290 PRO A O 1
ATOM 2001 N N . HIS A 1 291 ? -6.554 -8.643 15.731 1.00 85.56 291 HIS A N 1
ATOM 2002 C CA . HIS A 1 291 ? -5.456 -9.495 16.209 1.00 85.56 291 HIS A CA 1
ATOM 2003 C C . HIS A 1 291 ? -5.415 -10.919 15.630 1.00 85.56 291 HIS A C 1
ATOM 2005 O O . HIS A 1 291 ? -4.527 -11.693 15.989 1.00 85.56 291 HIS A O 1
ATOM 2011 N N . GLU A 1 292 ? -6.338 -11.281 14.738 1.00 92.38 292 GLU A N 1
ATOM 2012 C CA . GLU A 1 292 ? -6.263 -12.538 14.009 1.00 92.38 292 GLU A CA 1
ATOM 2013 C C . GLU A 1 292 ? -5.229 -12.404 12.883 1.00 92.38 292 GLU A C 1
ATOM 2015 O O . GLU A 1 292 ? -5.308 -11.444 12.101 1.00 92.38 292 GLU A O 1
ATOM 2020 N N . PRO A 1 293 ? -4.266 -13.342 12.785 1.00 92.81 293 PRO A N 1
ATOM 2021 C CA . PRO A 1 293 ? -3.306 -13.352 11.694 1.00 92.81 293 PRO A CA 1
ATOM 2022 C C . PRO A 1 293 ? -4.016 -13.370 10.339 1.00 92.81 293 PRO A C 1
ATOM 2024 O O . PRO A 1 293 ? -4.888 -14.204 10.096 1.00 92.81 293 PRO A O 1
ATOM 2027 N N . VAL A 1 294 ? -3.620 -12.469 9.442 1.00 96.50 294 VAL A N 1
ATOM 2028 C CA . VAL A 1 294 ? -4.139 -12.442 8.071 1.00 96.50 294 VAL A CA 1
ATOM 2029 C C . VAL A 1 294 ? -3.390 -13.466 7.227 1.00 96.50 294 VAL A C 1
ATOM 2031 O O . VAL A 1 294 ? -2.161 -13.557 7.274 1.00 96.50 294 VAL A O 1
ATOM 2034 N N . GLU A 1 295 ? -4.125 -14.227 6.420 1.00 97.00 295 GLU A N 1
ATOM 2035 C CA . GLU A 1 295 ? -3.516 -15.094 5.419 1.00 97.00 295 GLU A CA 1
ATOM 2036 C C . GLU A 1 295 ? -2.688 -14.265 4.424 1.00 97.00 295 GLU A C 1
ATOM 2038 O O . GLU A 1 295 ? -3.179 -13.313 3.808 1.00 97.00 295 GLU A O 1
ATOM 2043 N N . GLY A 1 296 ? -1.416 -14.644 4.277 1.00 96.44 296 GLY A N 1
ATOM 2044 C CA . GLY A 1 296 ? -0.457 -13.974 3.404 1.00 96.44 296 GLY A CA 1
ATOM 2045 C C . GLY A 1 296 ? -0.775 -14.071 1.911 1.00 96.44 296 GLY A C 1
ATOM 2046 O O . GLY A 1 296 ? -1.851 -14.485 1.483 1.00 96.44 296 GLY A O 1
ATOM 2047 N N . PHE A 1 297 ? 0.201 -13.693 1.090 1.00 97.69 297 PHE A N 1
ATOM 2048 C CA . PHE A 1 297 ? 0.152 -13.926 -0.348 1.00 97.69 297 PHE A CA 1
ATOM 2049 C C . PHE A 1 297 ? 0.313 -15.411 -0.664 1.00 97.69 297 PHE A C 1
ATOM 2051 O O . PHE A 1 297 ? 1.320 -16.023 -0.282 1.00 97.69 297 PHE A O 1
ATOM 2058 N N . SER A 1 298 ? -0.653 -15.943 -1.406 1.00 97.19 298 SER A N 1
ATOM 2059 C CA . SER A 1 298 ? -0.653 -17.298 -1.951 1.00 97.19 298 SER A CA 1
ATOM 2060 C C . SER A 1 298 ? 0.427 -17.487 -3.020 1.00 97.19 298 SER A C 1
ATOM 2062 O O . SER A 1 298 ? 0.886 -16.533 -3.655 1.00 97.19 298 SER A O 1
ATOM 2064 N N . ASP A 1 299 ? 0.800 -18.740 -3.281 1.00 95.88 299 ASP A N 1
ATOM 2065 C CA . ASP A 1 299 ? 1.763 -19.072 -4.336 1.00 95.88 299 ASP A CA 1
ATOM 2066 C C . ASP A 1 299 ? 1.263 -18.661 -5.728 1.00 95.88 299 ASP A C 1
ATOM 2068 O O . ASP A 1 299 ? 2.051 -18.226 -6.566 1.00 95.88 299 ASP A O 1
ATOM 2072 N N . ALA A 1 300 ? -0.052 -18.730 -5.966 1.00 97.56 300 ALA A N 1
ATOM 2073 C CA . ALA A 1 300 ? -0.662 -18.291 -7.218 1.00 97.56 300 ALA A CA 1
ATOM 2074 C C . ALA A 1 300 ? -0.538 -16.771 -7.417 1.00 97.56 300 ALA A C 1
ATOM 2076 O O . ALA A 1 300 ? -0.196 -16.326 -8.512 1.00 97.56 300 ALA A O 1
ATOM 2077 N N . GLU A 1 301 ? -0.760 -15.976 -6.363 1.00 97.69 301 GLU A N 1
ATOM 2078 C CA . GLU A 1 301 ? -0.554 -14.521 -6.392 1.00 97.69 301 GLU A CA 1
ATOM 2079 C C . GLU A 1 301 ? 0.921 -14.181 -6.660 1.00 97.69 301 GLU A C 1
ATOM 2081 O O . GLU A 1 301 ? 1.216 -13.342 -7.513 1.00 97.69 301 GLU A O 1
ATOM 2086 N N . ARG A 1 302 ? 1.858 -14.872 -5.995 1.00 96.44 302 ARG A N 1
ATOM 2087 C CA . ARG A 1 302 ? 3.306 -14.683 -6.204 1.00 96.44 302 ARG A CA 1
ATOM 2088 C C . ARG A 1 302 ? 3.727 -15.030 -7.629 1.00 96.44 302 ARG A C 1
ATOM 2090 O O . ARG A 1 302 ? 4.386 -14.221 -8.277 1.00 96.44 302 ARG A O 1
ATOM 2097 N N . ALA A 1 303 ? 3.299 -16.183 -8.140 1.00 95.00 303 ALA A N 1
ATOM 2098 C CA . ALA A 1 303 ? 3.589 -16.608 -9.506 1.00 95.00 303 ALA A CA 1
ATOM 2099 C C . ALA A 1 303 ? 2.994 -15.642 -10.546 1.00 95.00 303 ALA A C 1
ATOM 2101 O O . ALA A 1 303 ? 3.635 -15.346 -11.553 1.00 95.00 303 ALA A O 1
ATOM 2102 N N . ALA A 1 304 ? 1.793 -15.109 -10.295 1.00 96.00 304 ALA A N 1
ATOM 2103 C CA . ALA A 1 304 ? 1.172 -14.108 -11.158 1.00 96.00 304 ALA A CA 1
ATOM 2104 C C . ALA A 1 304 ? 1.907 -12.758 -11.132 1.00 96.00 304 ALA A C 1
ATOM 2106 O O . ALA A 1 304 ? 1.902 -12.055 -12.139 1.00 96.00 304 ALA A O 1
ATOM 2107 N N . ALA A 1 305 ? 2.537 -12.389 -10.013 1.00 95.56 305 ALA A N 1
ATOM 2108 C CA . ALA A 1 305 ? 3.347 -11.178 -9.894 1.00 95.56 305 ALA A CA 1
ATOM 2109 C C . ALA A 1 305 ? 4.739 -11.319 -10.531 1.00 95.56 305 ALA A C 1
ATOM 2111 O O . ALA A 1 305 ? 5.284 -10.328 -11.026 1.00 95.56 305 ALA A O 1
ATOM 2112 N N . GLU A 1 306 ? 5.296 -12.532 -10.592 1.00 93.62 306 GLU A N 1
ATOM 2113 C CA . GLU A 1 306 ? 6.607 -12.844 -11.181 1.00 93.62 306 GLU A CA 1
ATOM 2114 C C . GLU A 1 306 ? 6.579 -12.876 -12.726 1.00 93.62 306 GLU A C 1
ATOM 2116 O O . GLU A 1 306 ? 7.110 -13.768 -13.386 1.00 93.62 306 GLU A O 1
ATOM 2121 N N . VAL A 1 307 ? 5.949 -11.873 -13.346 1.00 90.81 307 VAL A N 1
ATOM 2122 C CA . VAL A 1 307 ? 5.902 -11.763 -14.808 1.00 90.81 307 VAL A CA 1
ATOM 2123 C C . VAL A 1 307 ? 7.244 -11.236 -15.326 1.00 90.81 307 VAL A C 1
ATOM 2125 O O . VAL A 1 307 ? 7.626 -10.107 -14.994 1.00 90.81 307 VAL A O 1
ATOM 2128 N N . PRO A 1 308 ? 7.963 -11.988 -16.178 1.00 86.31 308 PRO A N 1
ATOM 2129 C CA . PRO A 1 308 ? 9.203 -11.507 -16.766 1.00 86.31 308 PRO A CA 1
ATOM 2130 C C . PRO A 1 308 ? 8.946 -10.339 -17.725 1.00 86.31 308 PRO A C 1
ATOM 2132 O O . PRO A 1 308 ? 7.922 -10.269 -18.408 1.00 86.31 308 PRO A O 1
ATOM 2135 N N . ASP A 1 309 ? 9.924 -9.439 -17.842 1.00 81.19 309 ASP A N 1
ATOM 2136 C CA . ASP A 1 309 ? 9.858 -8.341 -18.808 1.00 81.19 309 ASP A CA 1
ATOM 2137 C C . ASP A 1 309 ? 9.931 -8.890 -20.240 1.00 81.19 309 ASP A C 1
ATOM 2139 O O . ASP A 1 309 ? 11.021 -9.188 -20.741 1.00 81.19 309 ASP A O 1
ATOM 2143 N N . THR A 1 310 ? 8.788 -8.983 -20.919 1.00 82.44 310 THR A N 1
ATOM 2144 C CA . THR A 1 310 ? 8.697 -9.453 -22.312 1.00 82.44 310 THR A CA 1
ATOM 2145 C C . THR A 1 310 ? 9.198 -8.426 -23.330 1.00 82.44 310 THR A C 1
ATOM 2147 O O . THR A 1 310 ? 9.250 -8.710 -24.530 1.00 82.44 310 THR A O 1
ATOM 2150 N N . ARG A 1 311 ? 9.597 -7.218 -22.897 1.00 80.06 311 ARG A N 1
ATOM 2151 C CA . ARG A 1 311 ? 10.125 -6.205 -23.817 1.00 80.06 311 ARG A CA 1
ATOM 2152 C C . ARG A 1 311 ? 11.448 -6.673 -24.441 1.00 80.06 311 ARG A C 1
ATOM 2154 O O . ARG A 1 311 ? 12.326 -7.166 -23.726 1.00 80.06 311 ARG A O 1
ATOM 2161 N N . PRO A 1 312 ? 11.657 -6.424 -25.749 1.00 80.94 312 PRO A N 1
ATOM 2162 C CA . PRO A 1 312 ? 12.901 -6.773 -26.425 1.00 80.94 312 PRO A CA 1
ATOM 2163 C C . PRO A 1 312 ? 14.135 -6.183 -25.731 1.00 80.94 312 PRO A C 1
ATOM 2165 O O . PRO A 1 312 ? 14.138 -5.007 -25.356 1.00 80.94 312 PRO A O 1
ATOM 2168 N N . ALA A 1 313 ? 15.214 -6.964 -25.624 1.00 76.62 313 ALA A N 1
ATOM 2169 C CA . ALA A 1 313 ? 16.434 -6.556 -24.920 1.00 76.62 313 ALA A CA 1
ATOM 2170 C C . ALA A 1 313 ? 17.046 -5.252 -25.471 1.00 76.62 313 ALA A C 1
ATOM 2172 O O . ALA A 1 313 ? 17.545 -4.435 -24.701 1.00 76.62 313 ALA A O 1
ATOM 2173 N N . TRP A 1 314 ? 16.935 -4.994 -26.781 1.00 76.94 314 TRP A N 1
ATOM 2174 C CA . TRP A 1 314 ? 17.428 -3.758 -27.406 1.00 76.94 314 TRP A CA 1
ATOM 2175 C C . TRP A 1 314 ? 16.766 -2.490 -26.839 1.00 76.94 314 TRP A C 1
ATOM 2177 O O . TRP A 1 314 ? 17.424 -1.459 -26.710 1.00 76.94 314 TRP A O 1
ATOM 2187 N N . ARG A 1 315 ? 15.497 -2.561 -26.403 1.00 74.19 315 ARG A N 1
ATOM 2188 C CA . ARG A 1 315 ? 14.827 -1.436 -25.724 1.00 74.19 315 ARG A CA 1
ATOM 2189 C C . ARG A 1 315 ? 15.390 -1.172 -24.329 1.00 74.19 315 ARG A C 1
ATOM 2191 O O . ARG A 1 315 ? 15.282 -0.045 -23.851 1.00 74.19 315 ARG A O 1
ATOM 2198 N N . LYS A 1 316 ? 15.981 -2.182 -23.681 1.00 69.56 316 LYS A N 1
ATOM 2199 C CA . LYS A 1 316 ? 16.676 -2.022 -22.394 1.00 69.56 316 LYS A CA 1
ATOM 2200 C C . LYS A 1 316 ? 17.998 -1.274 -22.598 1.00 69.56 316 LYS A C 1
ATOM 2202 O O . LYS A 1 316 ? 18.279 -0.344 -21.853 1.00 69.56 316 LYS A O 1
ATOM 2207 N N . PHE A 1 317 ? 18.736 -1.587 -23.667 1.00 69.56 317 PHE A N 1
ATOM 2208 C CA . PHE A 1 317 ? 20.000 -0.915 -24.001 1.00 69.56 317 PHE A CA 1
ATOM 2209 C C . PHE A 1 317 ? 19.831 0.567 -24.346 1.00 69.56 317 PHE A C 1
ATOM 2211 O O . PHE A 1 317 ? 20.569 1.393 -23.821 1.00 69.56 317 PHE A O 1
ATOM 2218 N N . LEU A 1 318 ? 18.810 0.934 -25.130 1.00 71.06 318 LEU A N 1
ATOM 2219 C CA . LEU A 1 318 ? 18.570 2.340 -25.493 1.00 71.06 318 LEU A CA 1
ATOM 2220 C C . LEU A 1 318 ? 18.273 3.260 -24.295 1.00 71.06 318 LEU A C 1
ATOM 2222 O O . LEU A 1 318 ? 18.352 4.480 -24.430 1.00 71.06 318 LEU A O 1
ATOM 2226 N N . ARG A 1 319 ? 17.924 2.705 -23.128 1.00 65.31 319 ARG A N 1
ATOM 2227 C CA . ARG A 1 319 ? 17.695 3.483 -21.901 1.00 65.31 319 ARG A CA 1
ATOM 2228 C C . ARG A 1 319 ? 18.968 3.796 -21.129 1.00 65.31 319 ARG A C 1
ATOM 2230 O O . ARG A 1 319 ? 18.980 4.788 -20.416 1.00 65.31 319 ARG A O 1
ATOM 2237 N N . LEU A 1 320 ? 20.013 2.987 -21.285 1.00 64.19 320 LEU A N 1
ATOM 2238 C CA . LEU A 1 320 ? 21.305 3.207 -20.632 1.00 64.19 320 LEU A CA 1
ATOM 2239 C C . LEU A 1 320 ? 22.155 4.256 -21.366 1.00 64.19 320 LEU A C 1
ATOM 2241 O O . LEU A 1 320 ? 23.137 4.736 -20.818 1.00 64.19 320 LEU A O 1
ATOM 2245 N N . SER A 1 321 ? 21.789 4.611 -22.603 1.00 59.34 321 SER A N 1
ATOM 2246 C CA . SER A 1 321 ? 22.588 5.479 -23.480 1.00 59.34 321 SER A CA 1
ATOM 2247 C C . SER A 1 321 ? 22.120 6.936 -23.547 1.00 59.34 321 SER A C 1
ATOM 2249 O O . SER A 1 321 ? 22.658 7.692 -24.352 1.00 59.34 321 SER A O 1
ATOM 2251 N N . ARG A 1 322 ? 21.106 7.343 -22.770 1.00 53.16 322 ARG A N 1
ATOM 2252 C CA . ARG A 1 322 ? 20.704 8.756 -22.691 1.00 53.16 322 ARG A CA 1
ATOM 2253 C C . ARG A 1 322 ? 21.356 9.397 -21.458 1.00 53.16 322 ARG A C 1
ATOM 2255 O O . ARG A 1 322 ? 20.963 8.997 -20.362 1.00 53.16 322 ARG A O 1
ATOM 2262 N N . PRO A 1 323 ? 22.341 10.301 -21.641 1.00 51.72 323 PRO A N 1
ATOM 2263 C CA . PRO A 1 323 ? 22.948 11.055 -20.547 1.00 51.72 323 PRO A CA 1
ATOM 2264 C C . PRO A 1 323 ? 21.946 12.008 -19.888 1.00 51.72 323 PRO A C 1
ATOM 2266 O O . PRO A 1 323 ? 20.963 12.405 -20.563 1.00 51.72 323 PRO A O 1
#

Sequence (323 aa):
MMPRVTSPGTALLAVHLDRSSMLRPLLPALRAGLADLLEDQAGPGEPEVVVATGNDLTRSLSDGSHPPAVPTSRTAARAALPARLRALDGPDLRTGAARLLDAVGDELAARDEADRPERVVVLLVGEAAVGDTTEVRERITHQQAAYAWEIVLVDVTSGGIPVAKVLARTGGAPAADARSAAAPAAASAAAPAAGTGAVDNRADTRGAGSRSVAAPEPAARDAAGIGEAAAGARGGTGTVLGELPGAPAAAARFGVPATATITAGPGAAGVTAALAAASAFVTRARAARPHEPVEGFSDAERAAAEVPDTRPAWRKFLRLSRP